Protein AF-A0A9X8SY14-F1 (afdb_monomer)

Mean predicted aligned error: 17.59 Å

Solvent-accessible surface area (backbone atoms only — not comparable to full-atom values): 11386 Å² total; per-residue (Å²): 122,43,84,38,72,63,67,95,51,51,27,28,41,50,54,86,76,43,72,49,91,58,81,31,47,58,89,69,58,55,61,81,39,42,28,32,45,61,87,40,52,67,46,34,76,73,57,34,74,34,64,36,34,38,25,68,48,90,55,34,19,40,39,37,79,34,25,47,89,44,45,68,68,65,54,64,67,58,72,68,71,79,72,76,71,64,87,62,86,71,49,71,58,96,88,39,78,50,65,64,44,71,54,94,91,37,80,77,44,60,55,81,61,74,82,78,71,87,60,81,54,79,41,83,74,48,74,45,61,47,36,81,63,73,46,80,41,72,64,43,52,30,36,39,44,33,24,93,90,41,68,53,76,46,44,42,88,71,21,75,69,36,75,46,79,50,66,85,18,44,39,35,34,27,47,39,75,92,77,56,26,32,38,38,27,23,44,47,83,52,50,37,38,35,27,34,27,106

Organism: Streptococcus dysgalactiae subsp. equisimilis (NCBI:txid119602)

Secondary structure (DSSP, 8-state):
-EEEEPPSSEEEEEETTEEEEEEEEGGG--TT-EEEEGGGHHHHHTT--EEEEEE-SSSEEEEEEE-TTTHHHHTTS---S-----S-S--EETTEEP-EEEETTEEEEE--------S-S-EEEEEE---SSPEEEE--SEEEEEETTEEEEEEGGG-SSEEEEETTEEEEEEEETTTTEEEEEEE-SS-EEEEEE-

Foldseek 3Di:
DDKDWDDQAWKWWDDQLDTDPDIDGLQRDDAQTKIFGPVCRVVQNVFHWGWIFHHHDSTITDTDTGHNVCPVVVPVVPPPPPPCPVPDLWDDDPNHTDQFDADPNHTPDGNPPPDPPPPQDKDWFDKDFFAQDKDKTAAAQKKWKDFPPWIDMDGQVRQCQDWDATPNWTKTWHQDPVVRIIIIHTHDDTMMIMIHGD

Sequence (198 aa):
MAMQEIKDTFFYKIDGQTIGYSLLQKSGLSPGQFYIKISDRYNFNAGRDVDIYKIISSTQADVYKANKYNYQSVATSSPPAPKNDSLYQSITIDGRSIGRVICNNQVVWQNQGRSTSASGGWQQLWQGTLSLDDVRLPAYRLYLFKSDYDSFIRSATDLIGSYESINGNTLIARYDHSNNQLLISGFGQNPVTIYGRN

Structure (mmCIF, N/CA/C/O backbone):
data_AF-A0A9X8SY14-F1
#
_entry.id   AF-A0A9X8SY14-F1
#
loop_
_atom_site.group_PDB
_atom_site.id
_atom_site.type_symbol
_atom_site.label_atom_id
_atom_site.label_alt_id
_atom_site.label_comp_id
_atom_site.label_asym_id
_atom_site.label_entity_id
_atom_site.label_seq_id
_atom_site.pdbx_PDB_ins_code
_atom_site.Cartn_x
_atom_site.Cartn_y
_atom_site.Cartn_z
_atom_site.occupancy
_atom_site.B_iso_or_equiv
_atom_site.auth_seq_id
_atom_site.auth_comp_id
_atom_site.auth_asym_id
_atom_site.auth_atom_id
_atom_site.pdbx_PDB_model_num
ATOM 1 N N . MET A 1 1 ? -1.851 1.928 25.327 1.00 68.31 1 MET A N 1
ATOM 2 C CA . MET A 1 1 ? -2.517 1.234 24.213 1.00 68.31 1 MET A CA 1
ATOM 3 C C . MET A 1 1 ? -1.924 -0.144 24.100 1.00 68.31 1 MET A C 1
ATOM 5 O O . MET A 1 1 ? -0.706 -0.271 24.180 1.00 68.31 1 MET A O 1
ATOM 9 N N . ALA A 1 2 ? -2.775 -1.158 24.049 1.00 74.88 2 ALA A N 1
ATOM 10 C CA . ALA A 1 2 ? -2.363 -2.547 23.961 1.00 74.88 2 ALA A CA 1
ATOM 11 C C . ALA A 1 2 ? -3.199 -3.204 22.869 1.00 74.88 2 ALA A C 1
ATOM 13 O O . ALA A 1 2 ? -4.425 -3.261 22.972 1.00 74.88 2 ALA A O 1
ATOM 14 N N . MET A 1 3 ? -2.524 -3.699 21.835 1.00 81.44 3 MET A N 1
ATOM 15 C CA . MET A 1 3 ? -3.171 -4.479 20.791 1.00 81.44 3 MET A CA 1
ATOM 16 C C . MET A 1 3 ? -3.620 -5.810 21.389 1.00 81.44 3 MET A C 1
ATOM 18 O O . MET A 1 3 ? -2.813 -6.549 21.953 1.00 81.44 3 MET A O 1
ATOM 22 N N . GLN A 1 4 ? -4.915 -6.091 21.299 1.00 85.94 4 GLN A N 1
ATOM 23 C CA . GLN A 1 4 ? -5.516 -7.303 21.842 1.00 85.94 4 GLN A CA 1
ATOM 24 C C . GLN A 1 4 ? -6.454 -7.930 20.818 1.00 85.94 4 GLN A C 1
ATOM 26 O O . GLN A 1 4 ? -7.072 -7.239 20.002 1.00 85.94 4 GLN A O 1
ATOM 31 N N . GLU A 1 5 ? -6.591 -9.253 20.889 1.00 89.38 5 GLU A N 1
ATOM 32 C CA . GLU A 1 5 ? -7.667 -9.935 20.185 1.00 89.38 5 GLU A CA 1
ATOM 33 C C . GLU A 1 5 ? -9.027 -9.471 20.709 1.00 89.38 5 GLU A C 1
ATOM 35 O O . GLU A 1 5 ? -9.251 -9.318 21.917 1.00 89.38 5 GLU A O 1
ATOM 40 N N . ILE A 1 6 ? -9.963 -9.269 19.784 1.00 89.25 6 ILE A N 1
ATOM 41 C CA . ILE A 1 6 ? -11.340 -8.950 20.137 1.00 89.25 6 ILE A CA 1
ATOM 42 C C . ILE A 1 6 ? -11.958 -10.191 20.779 1.00 89.25 6 ILE A C 1
ATOM 44 O O . ILE A 1 6 ? -12.117 -11.232 20.133 1.00 89.25 6 ILE A O 1
ATOM 48 N N . LYS A 1 7 ? -12.326 -10.054 22.053 1.00 87.31 7 LYS A N 1
ATOM 49 C CA . LYS A 1 7 ? -13.003 -11.104 22.818 1.00 87.31 7 LYS A CA 1
ATOM 50 C C . LYS A 1 7 ? -14.375 -11.405 22.215 1.00 87.31 7 LYS A C 1
ATOM 52 O O . LYS A 1 7 ? -15.092 -10.481 21.830 1.00 87.31 7 LYS A O 1
ATOM 57 N N . ASP A 1 8 ? -14.761 -12.677 22.218 1.00 88.00 8 ASP A N 1
ATOM 58 C CA . ASP A 1 8 ? -16.103 -13.105 21.819 1.00 88.00 8 ASP A CA 1
ATOM 59 C C . ASP A 1 8 ? -17.119 -12.707 22.891 1.00 88.00 8 ASP A C 1
ATOM 61 O O . ASP A 1 8 ? -17.357 -13.395 23.882 1.00 88.00 8 ASP A O 1
ATOM 65 N N . THR A 1 9 ? -17.672 -11.511 22.725 1.00 92.38 9 THR A N 1
ATOM 66 C CA . THR A 1 9 ? -18.678 -10.935 23.610 1.00 92.38 9 THR A CA 1
ATOM 67 C C . THR A 1 9 ? -19.521 -9.916 22.845 1.00 92.38 9 THR A C 1
ATOM 69 O O . THR A 1 9 ? -19.423 -9.791 21.621 1.00 92.38 9 THR A O 1
ATOM 72 N N . PHE A 1 10 ? -20.361 -9.195 23.578 1.00 94.62 10 PHE A N 1
ATOM 73 C CA . PHE A 1 10 ? -21.196 -8.141 23.045 1.00 94.62 10 PHE A CA 1
ATOM 74 C C . PHE A 1 10 ? -20.651 -6.758 23.376 1.00 94.62 10 PHE A C 1
ATOM 76 O O . PHE A 1 10 ? -20.163 -6.489 24.480 1.00 94.62 10 PHE A O 1
ATOM 83 N N . PHE A 1 11 ? -20.815 -5.865 22.413 1.00 96.69 11 PHE A N 1
ATOM 84 C CA . PHE A 1 11 ? -20.293 -4.518 22.440 1.00 96.69 11 PHE A CA 1
ATOM 85 C C . PHE A 1 11 ? -21.387 -3.506 22.136 1.00 96.69 11 PHE A C 1
ATOM 87 O O . PHE A 1 11 ? -22.339 -3.788 21.408 1.00 96.69 11 PHE A O 1
ATOM 94 N N . TYR A 1 12 ? -21.202 -2.297 22.649 1.00 96.56 12 TYR A N 1
ATOM 95 C CA . TYR A 1 12 ? -21.913 -1.127 22.165 1.00 96.56 12 TYR A CA 1
ATOM 96 C C . TYR A 1 12 ? -20.966 -0.220 21.405 1.00 96.56 12 TYR A C 1
ATOM 98 O O . TYR A 1 12 ? -19.842 0.019 21.849 1.00 96.56 12 TYR A O 1
ATOM 106 N N . LYS A 1 13 ? -21.448 0.315 20.283 1.00 95.31 13 LYS A N 1
ATOM 107 C CA . LYS A 1 13 ? -20.760 1.383 19.563 1.00 95.31 13 LYS A CA 1
ATOM 108 C C . LYS A 1 13 ? -20.840 2.676 20.369 1.00 95.31 13 LYS A C 1
ATOM 110 O O . LYS A 1 13 ? -21.902 3.009 20.895 1.00 95.31 13 LYS A O 1
ATOM 115 N N . ILE A 1 14 ? -19.737 3.406 20.429 1.00 94.50 14 ILE A N 1
ATOM 116 C CA . ILE A 1 14 ? -19.686 4.764 20.961 1.00 94.50 14 ILE A CA 1
ATOM 117 C C . ILE A 1 14 ? -19.787 5.737 19.785 1.00 94.50 14 ILE A C 1
ATOM 119 O O . ILE A 1 14 ? -19.095 5.561 18.781 1.00 94.50 14 ILE A O 1
ATOM 123 N N . ASP A 1 15 ? -20.632 6.755 19.914 1.00 87.94 15 ASP A N 1
ATOM 124 C CA . ASP A 1 15 ? -20.724 7.856 18.955 1.00 87.94 15 ASP A CA 1
ATOM 125 C C . ASP A 1 15 ? -20.775 9.192 19.705 1.00 87.94 15 ASP A C 1
ATOM 127 O O . ASP A 1 15 ? -21.667 9.443 20.526 1.00 87.94 15 ASP A O 1
ATOM 131 N N . GLY A 1 16 ? -19.746 10.018 19.506 1.00 85.06 16 GLY A N 1
ATOM 132 C CA . GLY A 1 16 ? -19.503 11.190 20.344 1.00 85.06 16 GLY A CA 1
ATOM 133 C C . GLY A 1 16 ? -19.447 10.804 21.826 1.00 85.06 16 GLY A C 1
ATOM 134 O O . GLY A 1 16 ? -18.702 9.907 22.205 1.00 85.06 16 GLY A O 1
ATOM 135 N N . GLN A 1 17 ? -20.252 11.452 22.668 1.00 86.25 17 GLN A N 1
ATOM 136 C CA . GLN A 1 17 ? -20.332 11.161 24.110 1.00 86.25 17 GLN A CA 1
ATOM 137 C C . GLN A 1 17 ? -21.445 10.160 24.472 1.00 86.25 17 GLN A C 1
ATOM 139 O O . GLN A 1 17 ? -21.795 10.020 25.646 1.00 86.25 17 GLN A O 1
ATOM 144 N N . THR A 1 18 ? -22.036 9.491 23.479 1.00 87.88 18 THR A N 1
ATOM 145 C CA . THR A 1 18 ? -23.206 8.622 23.655 1.00 87.88 18 THR A CA 1
ATOM 146 C C . THR A 1 18 ? -22.918 7.177 23.270 1.00 87.88 18 THR A C 1
ATOM 148 O O . THR A 1 18 ? -21.960 6.871 22.560 1.00 87.88 18 THR A O 1
ATOM 151 N N . ILE A 1 19 ? -23.760 6.274 23.771 1.00 90.69 19 ILE A N 1
ATOM 152 C CA . ILE A 1 19 ? -23.720 4.847 23.460 1.00 90.69 19 ILE A CA 1
ATOM 153 C C . ILE A 1 19 ? -24.854 4.554 22.477 1.00 90.69 19 ILE A C 1
ATOM 155 O O . ILE A 1 19 ? -26.009 4.879 22.754 1.00 90.69 19 ILE A O 1
ATOM 159 N N . GLY A 1 20 ? -24.534 3.916 21.353 1.00 86.75 20 GLY A N 1
ATOM 160 C CA . GLY A 1 20 ? -25.522 3.474 20.376 1.00 86.75 20 GLY A CA 1
ATOM 161 C C . GLY A 1 20 ? -26.505 2.453 20.958 1.00 86.75 20 GLY A C 1
ATOM 162 O O . GLY A 1 20 ? -26.192 1.701 21.880 1.00 86.75 20 GLY A O 1
ATOM 163 N N . TYR A 1 21 ? -27.710 2.401 20.395 1.00 82.19 21 TYR A N 1
ATOM 164 C CA . TYR A 1 21 ? -28.791 1.548 20.904 1.00 82.19 21 TYR A CA 1
ATOM 165 C C . TYR A 1 21 ? -28.620 0.059 20.576 1.00 82.19 21 TYR A C 1
ATOM 167 O O . TYR A 1 21 ? -29.204 -0.787 21.250 1.00 82.19 21 TYR A O 1
ATOM 175 N N . SER A 1 22 ? -27.830 -0.265 19.550 1.00 88.56 22 SER A N 1
ATOM 176 C CA . SER A 1 22 ? -27.647 -1.638 19.076 1.00 88.56 22 SER A CA 1
ATOM 177 C C . SER A 1 22 ? -26.525 -2.351 19.821 1.00 88.56 22 SER A C 1
ATOM 179 O O . SER A 1 22 ? -25.409 -1.838 19.926 1.00 88.56 22 SER A O 1
ATOM 181 N N . LEU A 1 23 ? -26.829 -3.558 20.290 1.00 92.69 23 LEU A N 1
ATOM 182 C CA . LEU A 1 23 ? -25.852 -4.487 20.833 1.00 92.69 23 LEU A CA 1
ATOM 183 C C . LEU A 1 23 ? -25.241 -5.300 19.685 1.00 92.69 23 LEU A C 1
ATOM 185 O O . LEU A 1 23 ? -25.967 -5.921 18.912 1.00 92.69 23 LEU A O 1
ATOM 189 N N . LEU A 1 24 ? -23.916 -5.294 19.573 1.00 94.31 24 LEU A N 1
ATOM 190 C CA . LEU A 1 24 ? -23.189 -5.887 18.453 1.00 94.31 24 LEU A CA 1
ATOM 191 C C . LEU A 1 24 ? -22.304 -7.035 18.928 1.00 94.31 24 LEU A C 1
ATOM 193 O O . LEU A 1 24 ? -21.636 -6.935 19.955 1.00 94.31 24 LEU A O 1
ATOM 197 N N . GLN A 1 25 ? -22.281 -8.121 18.162 1.00 92.75 25 GLN A N 1
ATOM 198 C CA . GLN A 1 25 ? -21.278 -9.175 18.304 1.00 92.75 25 GLN A CA 1
ATOM 199 C C . GLN A 1 25 ? -19.999 -8.796 17.550 1.00 92.75 25 GLN A C 1
ATOM 201 O O . GLN A 1 25 ? -20.008 -7.886 16.721 1.00 92.75 25 GLN A O 1
ATOM 206 N N . LYS A 1 26 ? -18.911 -9.532 17.800 1.00 89.25 26 LYS A N 1
ATOM 207 C CA . LYS A 1 26 ? -17.594 -9.338 17.168 1.00 89.25 26 LYS A CA 1
ATOM 208 C C . LYS A 1 26 ? -17.640 -9.172 15.642 1.00 89.25 26 LYS A C 1
ATOM 210 O O . LYS A 1 26 ? -16.952 -8.311 15.109 1.00 89.25 26 LYS A O 1
ATOM 215 N N . SER A 1 27 ? -18.468 -9.948 14.941 1.00 88.12 27 SER A N 1
ATOM 216 C CA . SER A 1 27 ? -18.616 -9.875 13.478 1.00 88.12 27 SER A CA 1
ATOM 217 C C . SER A 1 27 ? -19.273 -8.583 12.978 1.00 88.12 27 SER A C 1
ATOM 219 O O . SER A 1 27 ? -19.101 -8.222 11.819 1.00 88.12 27 SER A O 1
ATOM 221 N N . GLY A 1 28 ? -20.012 -7.880 13.840 1.00 88.62 28 GLY A N 1
ATOM 222 C CA . GLY A 1 28 ? -20.676 -6.612 13.531 1.00 88.62 28 GLY A CA 1
ATOM 223 C C . GLY A 1 28 ? -19.837 -5.375 13.856 1.00 88.62 28 GLY A C 1
ATOM 224 O O . GLY A 1 28 ? -20.351 -4.258 13.794 1.00 88.62 28 GLY A O 1
ATOM 225 N N . LEU A 1 29 ? -18.574 -5.549 14.252 1.00 92.81 29 LEU A N 1
ATOM 226 C CA . LEU A 1 29 ? -17.679 -4.445 14.583 1.00 92.81 29 LEU A CA 1
ATOM 227 C C . LEU A 1 29 ? -16.983 -3.927 13.324 1.00 92.81 29 LEU A C 1
ATOM 229 O O . LEU A 1 29 ? -16.517 -4.699 12.490 1.00 92.81 29 LEU A O 1
ATOM 233 N N . SER A 1 30 ? -16.887 -2.607 13.193 1.00 91.12 30 SER A N 1
ATOM 234 C CA . SER A 1 30 ? -16.294 -1.965 12.021 1.00 91.12 30 SER A CA 1
ATOM 235 C C . SER A 1 30 ? -14.920 -1.377 12.353 1.00 91.12 30 SER A C 1
ATOM 237 O O . SER A 1 30 ? -14.800 -0.673 13.361 1.00 91.12 30 SER A O 1
ATOM 239 N N . PRO A 1 31 ? -13.893 -1.600 11.508 1.00 89.50 31 PRO A N 1
ATOM 240 C CA . PRO A 1 31 ? -12.590 -0.957 11.653 1.00 89.50 31 PRO A CA 1
ATOM 241 C C . PRO A 1 31 ? -12.687 0.570 11.761 1.00 89.50 31 PRO A C 1
ATOM 243 O O . PRO A 1 31 ? -13.534 1.209 11.138 1.00 89.50 31 PRO A O 1
ATOM 246 N N . GLY A 1 32 ? -11.822 1.159 12.584 1.00 86.31 32 GLY A N 1
ATOM 247 C CA . GLY A 1 32 ? -11.766 2.596 12.855 1.00 86.31 32 GLY A CA 1
ATOM 248 C C . GLY A 1 32 ? -12.841 3.122 13.811 1.00 86.31 32 GLY A C 1
ATOM 249 O O . GLY A 1 32 ? -12.791 4.294 14.174 1.00 86.31 32 GLY A O 1
ATOM 250 N N . GLN A 1 33 ? -13.796 2.291 14.237 1.00 92.25 33 GLN A N 1
ATOM 251 C CA . GLN A 1 33 ? -14.851 2.679 15.177 1.00 92.25 33 GLN A CA 1
ATOM 252 C C . GLN A 1 33 ? -14.495 2.295 16.624 1.00 92.25 33 GLN A C 1
ATOM 254 O O . GLN A 1 33 ? -13.622 1.457 16.871 1.00 92.25 33 GLN A O 1
ATOM 259 N N . PHE A 1 34 ? -15.186 2.919 17.581 1.00 94.62 34 PHE A N 1
ATOM 260 C CA . PHE A 1 34 ? -14.950 2.757 19.016 1.00 94.62 34 PHE A CA 1
ATOM 261 C C . PHE A 1 34 ? -16.100 2.022 19.686 1.00 94.62 34 PHE A C 1
ATOM 263 O O . PHE A 1 34 ? -17.273 2.309 19.431 1.00 94.62 34 PHE A O 1
ATOM 270 N N . TYR A 1 35 ? -15.754 1.102 20.577 1.00 96.00 35 TYR A N 1
ATOM 271 C CA . TYR A 1 35 ? -16.717 0.268 21.274 1.00 96.00 35 TYR A CA 1
ATOM 272 C C . TYR A 1 35 ? -16.353 0.095 22.744 1.00 96.00 35 TYR A C 1
ATOM 274 O O . TYR A 1 35 ? -15.196 0.217 23.139 1.00 96.00 35 TYR A O 1
ATOM 282 N N . ILE A 1 36 ? -17.353 -0.252 23.543 1.00 96.50 36 ILE A N 1
ATOM 283 C CA . ILE A 1 36 ? -17.199 -0.748 24.914 1.00 96.50 36 ILE A CA 1
ATOM 284 C C . ILE A 1 36 ? -17.903 -2.088 25.038 1.00 96.50 36 ILE A C 1
ATOM 286 O O . ILE A 1 36 ? -18.827 -2.381 24.276 1.00 96.50 36 ILE A O 1
ATOM 290 N N . LYS A 1 37 ? -17.521 -2.892 26.027 1.00 95.56 37 LYS A N 1
ATOM 291 C CA . LYS A 1 37 ? -18.284 -4.098 26.353 1.00 95.56 37 LYS A CA 1
ATOM 292 C C . LYS A 1 37 ? -19.638 -3.747 26.949 1.00 95.56 37 LYS A C 1
ATOM 294 O O . LYS A 1 37 ? -19.809 -2.713 27.593 1.00 95.56 37 LYS A O 1
ATOM 299 N N . ILE A 1 38 ? -20.580 -4.678 26.820 1.00 94.50 38 ILE A N 1
ATOM 300 C CA . ILE A 1 38 ? -21.900 -4.586 27.453 1.00 94.50 38 ILE A CA 1
ATOM 301 C C . ILE A 1 38 ? -21.827 -4.266 28.958 1.00 94.50 38 ILE A C 1
ATOM 303 O O . ILE A 1 38 ? -22.605 -3.444 29.441 1.00 94.50 38 ILE A O 1
ATOM 307 N N . SER A 1 39 ? -20.864 -4.851 29.682 1.00 93.88 39 SER A N 1
ATOM 308 C CA . SER A 1 39 ? -20.668 -4.657 31.127 1.00 93.88 39 SER A CA 1
ATOM 309 C C . SER A 1 39 ? -20.272 -3.230 31.509 1.00 93.88 39 SER A C 1
ATOM 311 O O . SER A 1 39 ? -20.532 -2.795 32.626 1.00 93.88 39 SER A O 1
ATOM 313 N N . ASP A 1 40 ? -19.672 -2.487 30.581 1.00 95.06 40 ASP A N 1
ATOM 314 C CA . ASP A 1 40 ? -19.122 -1.157 30.831 1.00 95.06 40 ASP A CA 1
ATOM 315 C C . ASP A 1 40 ? -20.116 -0.029 30.526 1.00 95.06 40 ASP A C 1
ATOM 317 O O . ASP A 1 40 ? -19.836 1.134 30.818 1.00 95.06 40 ASP A O 1
ATOM 321 N N . ARG A 1 41 ? -21.310 -0.353 30.004 1.00 93.50 41 ARG A N 1
ATOM 322 C CA . ARG A 1 41 ? -22.342 0.623 29.605 1.00 93.50 41 ARG A CA 1
ATOM 323 C C . ARG A 1 41 ? -22.667 1.627 30.713 1.00 93.50 41 ARG A C 1
ATOM 325 O O . ARG A 1 41 ? -22.679 2.834 30.476 1.00 93.50 41 ARG A O 1
ATOM 332 N N . TYR A 1 42 ? -22.943 1.135 31.921 1.00 93.50 42 TYR A N 1
ATOM 333 C CA . TYR A 1 42 ? -23.309 1.991 33.053 1.00 93.50 42 TYR A CA 1
ATOM 334 C C . TYR A 1 42 ? -22.144 2.881 33.496 1.00 93.50 42 TYR A C 1
ATOM 336 O O . TYR A 1 42 ? -22.335 4.075 33.721 1.00 93.50 42 TYR A O 1
ATOM 344 N N . ASN A 1 43 ? -20.933 2.321 33.561 1.00 95.38 43 ASN A N 1
ATOM 345 C CA . ASN A 1 43 ? -19.733 3.054 33.958 1.00 95.38 43 ASN A CA 1
ATOM 346 C C . ASN A 1 43 ? -19.379 4.154 32.948 1.00 95.38 43 ASN A C 1
ATOM 348 O O . ASN A 1 43 ? -19.106 5.284 33.352 1.00 95.38 43 ASN A O 1
ATOM 352 N N . PHE A 1 44 ? -19.470 3.862 31.648 1.00 94.69 44 PHE A N 1
ATOM 353 C CA . PHE A 1 44 ? -19.224 4.844 30.594 1.00 94.69 44 PHE A CA 1
ATOM 354 C C . PHE A 1 44 ? -20.235 5.997 30.641 1.00 94.69 44 PHE A C 1
ATOM 356 O O . PHE A 1 44 ? -19.843 7.163 30.604 1.00 94.69 44 PHE A O 1
ATOM 363 N N . ASN A 1 45 ? -21.529 5.696 30.819 1.00 92.81 45 ASN A N 1
ATOM 364 C CA . ASN A 1 45 ? -22.568 6.721 30.978 1.00 92.81 45 ASN A CA 1
ATOM 365 C C . ASN A 1 45 ? -22.320 7.623 32.197 1.00 92.81 45 ASN A C 1
ATOM 367 O O . ASN A 1 45 ? -22.489 8.844 32.104 1.00 92.81 45 ASN A O 1
ATOM 371 N N . ALA A 1 46 ? -21.852 7.036 33.302 1.00 93.38 46 ALA A N 1
ATOM 372 C CA . ALA A 1 46 ? -21.450 7.748 34.513 1.00 93.38 46 ALA A CA 1
ATOM 373 C C . ALA A 1 46 ? -20.134 8.543 34.364 1.00 93.38 46 ALA A C 1
ATOM 375 O O . ALA A 1 46 ? -19.711 9.190 35.318 1.00 93.38 46 ALA A O 1
ATOM 376 N N . GLY A 1 47 ? -19.483 8.515 33.194 1.00 90.75 47 GLY A N 1
ATOM 377 C CA . GLY A 1 47 ? -18.233 9.234 32.936 1.00 90.75 47 GLY A CA 1
ATOM 378 C C . GLY A 1 47 ? -17.004 8.612 33.599 1.00 90.75 47 GLY A C 1
ATOM 379 O O . GLY A 1 47 ? -15.996 9.293 33.751 1.00 90.75 47 GLY A O 1
ATOM 380 N N . ARG A 1 48 ? -17.082 7.341 34.007 1.00 93.38 48 ARG A N 1
ATOM 381 C CA . ARG A 1 48 ? -15.956 6.600 34.588 1.00 93.38 48 ARG A CA 1
ATOM 382 C C . ARG A 1 48 ? -15.087 5.996 33.492 1.00 93.38 48 ARG A C 1
ATOM 384 O O . ARG A 1 48 ? -15.568 5.732 32.389 1.00 93.38 48 ARG A O 1
ATOM 391 N N . ASP A 1 49 ? -13.828 5.738 33.826 1.00 94.62 49 ASP A N 1
ATOM 392 C CA . ASP A 1 49 ? -12.907 5.072 32.914 1.00 94.62 49 ASP A CA 1
ATOM 393 C C . ASP A 1 49 ? -13.285 3.599 32.726 1.00 94.62 49 ASP A C 1
ATOM 395 O O . ASP A 1 49 ? -13.486 2.846 33.683 1.00 94.62 49 ASP A O 1
ATOM 399 N N . VAL A 1 50 ? -13.359 3.186 31.467 1.00 95.62 50 VAL A N 1
ATOM 400 C CA . VAL A 1 50 ? -13.677 1.827 31.023 1.00 95.62 50 VAL A CA 1
ATOM 401 C C . VAL A 1 50 ? -12.698 1.401 29.936 1.00 95.62 50 VAL A C 1
ATOM 403 O O . VAL A 1 50 ? -11.912 2.214 29.449 1.00 95.62 50 VAL A O 1
ATOM 406 N N . ASP A 1 51 ? -12.722 0.124 29.557 1.00 95.06 51 ASP A N 1
ATOM 407 C CA . ASP A 1 51 ? -11.946 -0.331 28.403 1.00 95.06 51 ASP A CA 1
ATOM 408 C C . ASP A 1 51 ? -12.621 0.131 27.108 1.00 95.06 51 ASP A C 1
ATOM 410 O O . ASP A 1 51 ? -13.740 -0.280 26.792 1.00 95.06 51 ASP A O 1
ATOM 414 N N . ILE A 1 52 ? -11.918 0.957 26.342 1.00 95.00 52 ILE A N 1
ATOM 415 C CA . ILE A 1 52 ? -12.312 1.384 25.004 1.00 95.00 52 ILE A CA 1
ATOM 416 C C . ILE A 1 52 ? -11.631 0.476 23.989 1.00 95.00 52 ILE A C 1
ATOM 418 O O . ILE A 1 52 ? -10.416 0.312 24.024 1.00 95.00 52 ILE A O 1
ATOM 422 N N . TYR A 1 53 ? -12.417 -0.083 23.075 1.00 94.62 53 TYR A N 1
ATOM 423 C CA . TYR A 1 53 ? -11.975 -0.935 21.977 1.00 94.62 53 TYR A CA 1
ATOM 424 C C . TYR A 1 53 ? -12.030 -0.127 20.680 1.00 94.62 53 TYR A C 1
ATOM 426 O O . TYR A 1 53 ? -13.108 0.072 20.118 1.00 94.62 53 TYR A O 1
ATOM 434 N N . LYS A 1 54 ? -10.877 0.341 20.196 1.00 93.62 54 LYS A N 1
ATOM 435 C CA .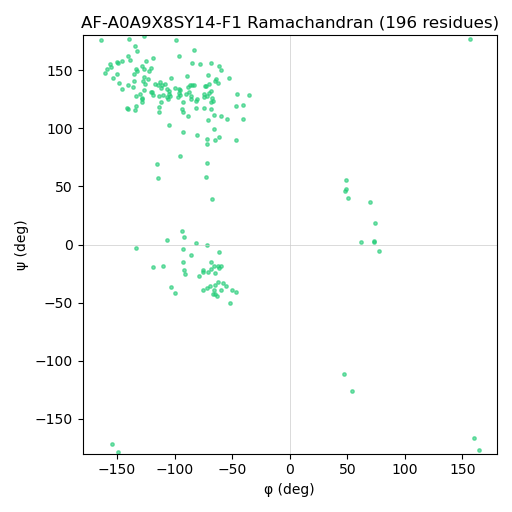 LYS A 1 54 ? -10.742 0.927 18.855 1.00 93.62 54 LYS A CA 1
ATOM 436 C C . LYS A 1 54 ? -10.428 -0.195 17.875 1.00 93.62 54 LYS A C 1
ATOM 438 O O . LYS A 1 54 ? -9.348 -0.777 17.926 1.00 93.62 54 LYS A O 1
ATOM 443 N N . ILE A 1 55 ? -11.367 -0.524 16.997 1.00 92.69 55 ILE A N 1
ATOM 444 C CA . ILE A 1 55 ? -11.217 -1.676 16.101 1.00 92.69 55 ILE A CA 1
ATOM 445 C C . ILE A 1 55 ? -10.177 -1.365 15.032 1.00 92.69 55 ILE A C 1
ATOM 447 O O . ILE A 1 55 ? -10.274 -0.351 14.343 1.00 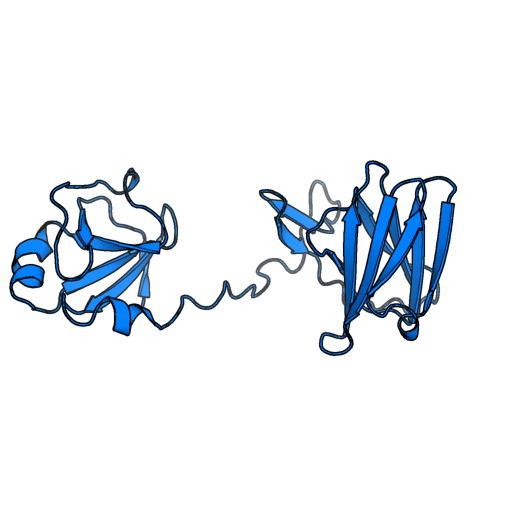92.69 55 ILE A O 1
ATOM 451 N N . ILE A 1 56 ? -9.191 -2.247 14.887 1.00 89.06 56 ILE A N 1
ATOM 452 C CA . ILE A 1 56 ? -8.145 -2.136 13.864 1.00 89.06 56 ILE A CA 1
ATOM 453 C C . ILE A 1 56 ? -8.479 -3.061 12.691 1.00 89.06 56 ILE A C 1
ATOM 455 O O . ILE A 1 56 ? -8.345 -2.670 11.535 1.00 89.06 56 ILE A O 1
ATOM 459 N N . SER A 1 57 ? -8.950 -4.273 12.984 1.00 86.31 57 SER A N 1
ATOM 460 C CA . SER A 1 57 ? -9.297 -5.299 11.997 1.00 86.31 57 SER A CA 1
ATOM 461 C C . SER A 1 57 ? -10.438 -6.185 12.511 1.00 86.31 57 SER A C 1
ATOM 463 O O . SER A 1 57 ? -10.943 -5.984 13.614 1.00 86.31 57 SER A O 1
ATOM 465 N N . SER A 1 58 ? -10.841 -7.193 11.735 1.00 84.06 58 SER A N 1
ATOM 466 C CA . SER A 1 58 ? -11.873 -8.163 12.137 1.00 84.06 58 SER A CA 1
ATOM 467 C C . SER A 1 58 ? -11.500 -8.999 13.371 1.00 84.06 58 SER A C 1
ATOM 469 O O . SER A 1 58 ? -12.379 -9.586 14.004 1.00 84.06 58 SER A O 1
ATOM 471 N N . THR A 1 59 ? -10.216 -9.062 13.733 1.00 86.44 59 THR A N 1
ATOM 472 C CA . THR A 1 59 ? -9.719 -9.861 14.863 1.00 86.44 59 THR A CA 1
ATOM 473 C C . THR A 1 59 ? -9.043 -9.034 15.951 1.00 86.44 59 THR A C 1
ATOM 475 O O . THR A 1 59 ? -8.958 -9.509 17.082 1.00 86.44 59 THR A O 1
ATOM 478 N N . GLN A 1 60 ? -8.605 -7.807 15.656 1.00 90.81 60 GLN A N 1
ATOM 479 C CA . GLN A 1 60 ? -7.784 -7.002 16.562 1.00 90.81 60 GLN A CA 1
ATOM 480 C C . GLN A 1 60 ? -8.406 -5.645 16.889 1.00 90.81 60 GLN A C 1
ATOM 482 O O . GLN A 1 60 ? -8.959 -4.952 16.029 1.00 90.81 60 GLN A O 1
ATOM 487 N N . ALA A 1 61 ? -8.227 -5.232 18.141 1.00 90.81 61 ALA A N 1
ATOM 488 C CA . ALA A 1 61 ? -8.550 -3.899 18.621 1.00 90.81 61 ALA A CA 1
ATOM 489 C C . ALA A 1 61 ? -7.390 -3.325 19.436 1.00 90.81 61 ALA A C 1
ATOM 491 O O . ALA A 1 61 ? -6.667 -4.053 20.120 1.00 90.81 61 ALA A O 1
ATOM 492 N N . ASP A 1 62 ? -7.246 -2.006 19.391 1.00 91.25 62 ASP A N 1
ATOM 493 C CA . ASP A 1 62 ? -6.481 -1.291 20.401 1.00 91.25 62 ASP A CA 1
ATOM 494 C C . ASP A 1 62 ? -7.357 -1.086 21.631 1.00 91.25 62 ASP A C 1
ATOM 496 O O . ASP A 1 62 ? -8.454 -0.525 21.524 1.00 91.25 62 ASP A O 1
ATOM 500 N N . VAL A 1 63 ? -6.883 -1.555 22.782 1.00 92.50 63 VAL A N 1
ATOM 501 C CA . VAL A 1 63 ? -7.612 -1.460 24.042 1.00 92.50 63 VAL A CA 1
ATOM 502 C C . VAL A 1 63 ? -6.877 -0.543 25.006 1.00 92.50 63 VAL A C 1
ATOM 504 O O . VAL A 1 63 ? -5.685 -0.709 25.289 1.00 92.50 63 VAL A O 1
ATOM 507 N N . TYR A 1 64 ? -7.601 0.438 25.534 1.00 91.94 64 TYR A N 1
ATOM 508 C CA . TYR A 1 64 ? -7.080 1.387 26.513 1.00 91.94 64 TYR A CA 1
ATOM 509 C C . TYR A 1 64 ? -8.175 1.881 27.458 1.00 91.94 64 TYR A C 1
ATOM 511 O O . TYR A 1 64 ? -9.359 1.852 27.132 1.00 91.94 64 TYR A O 1
ATOM 519 N N . LYS A 1 65 ? -7.765 2.344 28.643 1.00 93.56 65 LYS A N 1
ATOM 520 C CA . LYS A 1 65 ? -8.665 2.953 29.624 1.00 93.56 65 LYS A CA 1
ATOM 521 C C . LYS A 1 65 ? -8.942 4.407 29.260 1.00 93.56 65 LYS A C 1
ATOM 523 O O . LYS A 1 65 ? -8.001 5.177 29.086 1.00 93.56 65 LYS A O 1
ATOM 528 N N . ALA A 1 66 ? -10.215 4.762 29.147 1.00 93.94 66 ALA A N 1
ATOM 529 C CA . ALA A 1 66 ? -10.681 6.133 28.959 1.00 93.94 66 ALA A CA 1
ATOM 530 C C . ALA A 1 66 ? -12.187 6.233 29.261 1.00 93.94 66 ALA A C 1
ATOM 532 O O . ALA A 1 66 ? -12.848 5.225 29.515 1.00 93.94 66 ALA A O 1
ATOM 533 N N . ASN A 1 67 ? -12.742 7.441 29.212 1.00 93.25 67 ASN A N 1
ATOM 534 C CA . ASN A 1 67 ? -14.156 7.715 29.461 1.00 93.25 67 ASN A CA 1
ATOM 535 C C . ASN A 1 67 ? -14.790 8.511 28.309 1.00 93.25 67 ASN A C 1
ATOM 537 O O . ASN A 1 67 ? -14.134 8.869 27.325 1.00 93.25 67 ASN A O 1
ATOM 541 N N . LYS A 1 68 ? -16.089 8.808 28.431 1.00 93.62 68 LYS A N 1
ATOM 542 C CA . LYS A 1 68 ? -16.873 9.467 27.374 1.00 93.62 68 LYS A CA 1
ATOM 543 C C . LYS A 1 68 ? -16.369 10.850 26.958 1.00 93.62 68 LYS A C 1
ATOM 545 O O . LYS A 1 68 ? -16.720 11.302 25.875 1.00 93.62 68 LYS A O 1
ATOM 550 N N . TYR A 1 69 ? -15.550 11.507 27.779 1.00 91.75 69 TYR A N 1
ATOM 551 C CA . TYR A 1 69 ? -15.037 12.848 27.500 1.00 91.75 69 TYR A CA 1
ATOM 552 C C . TYR A 1 69 ? -13.690 12.849 26.772 1.00 91.75 69 TYR A C 1
ATOM 554 O O . TYR A 1 69 ? -13.350 13.850 26.149 1.00 91.75 69 TYR A O 1
ATOM 562 N N . ASN A 1 70 ? -12.909 11.765 26.846 1.00 89.62 70 ASN A N 1
ATOM 563 C CA . ASN A 1 70 ? -11.519 11.767 26.372 1.00 89.62 70 ASN A CA 1
ATOM 564 C C . ASN A 1 70 ? -11.124 10.567 25.499 1.00 89.62 70 ASN A C 1
ATOM 566 O O . ASN A 1 70 ? -10.004 10.549 24.992 1.00 89.62 70 ASN A O 1
ATOM 570 N N . TYR A 1 71 ? -12.006 9.587 25.274 1.00 90.19 71 TYR A N 1
ATOM 571 C CA . TYR A 1 71 ? -11.629 8.361 24.563 1.00 90.19 71 TYR A CA 1
ATOM 572 C C . TYR A 1 71 ? -11.070 8.589 23.151 1.00 90.19 71 TYR A C 1
ATOM 574 O O . TYR A 1 71 ? -10.178 7.849 22.745 1.00 90.19 71 TYR A O 1
ATOM 582 N N . GLN A 1 72 ? -11.531 9.608 22.417 1.00 86.75 72 GLN A N 1
ATOM 583 C CA . GLN A 1 72 ? -10.998 9.950 21.089 1.00 86.75 72 GLN A CA 1
ATOM 584 C C . GLN A 1 72 ? -9.644 10.657 21.172 1.00 86.75 72 GLN A C 1
ATOM 586 O O . GLN A 1 72 ? -8.750 10.371 20.382 1.00 86.75 72 GLN A O 1
ATOM 591 N N . SER A 1 73 ? -9.466 11.545 22.151 1.00 77.38 73 SER A N 1
ATOM 592 C CA . SER A 1 73 ? -8.201 12.251 22.374 1.00 77.38 73 SER A CA 1
ATOM 593 C C . SER A 1 73 ? -7.106 11.284 22.798 1.00 77.38 73 SER A C 1
ATOM 595 O O . SER A 1 73 ? -5.986 11.374 22.314 1.00 77.38 73 SER A O 1
ATOM 597 N N . VAL A 1 74 ? -7.435 10.300 23.640 1.00 67.69 74 VAL A N 1
ATOM 598 C CA . VAL A 1 74 ? -6.502 9.226 23.994 1.00 67.69 74 VAL A CA 1
ATOM 599 C C . VAL A 1 74 ? -6.188 8.375 22.764 1.00 67.69 74 VAL A C 1
ATOM 601 O O . VAL A 1 74 ? -5.034 8.012 22.594 1.00 67.69 74 VAL A O 1
ATOM 604 N N . ALA A 1 75 ? -7.148 8.162 21.849 1.00 61.34 75 ALA A N 1
ATOM 605 C CA . ALA A 1 75 ? -6.964 7.428 20.588 1.00 61.34 75 ALA A CA 1
ATOM 606 C C . ALA A 1 75 ? -5.930 8.028 19.611 1.00 61.34 75 ALA A C 1
ATOM 608 O O . ALA A 1 75 ? -5.692 7.420 18.559 1.00 61.34 75 ALA A O 1
ATOM 609 N N . THR A 1 76 ? -5.381 9.214 19.912 1.00 53.66 76 THR A N 1
ATOM 610 C CA . THR A 1 76 ? -4.443 9.956 19.051 1.00 53.66 76 THR A CA 1
ATOM 611 C C . THR A 1 76 ? -2.995 9.490 19.119 1.00 53.66 76 THR A C 1
ATOM 613 O O . THR A 1 76 ? -2.190 9.979 18.326 1.00 53.66 76 THR A O 1
ATOM 616 N N . SER A 1 77 ? -2.647 8.457 19.899 1.00 46.94 77 SER A N 1
ATOM 617 C CA . SER A 1 77 ? -1.600 7.575 19.380 1.00 46.94 77 SER A CA 1
ATOM 618 C C . SER A 1 77 ? -2.235 6.798 18.241 1.00 46.94 77 SER A C 1
ATOM 620 O O . SER A 1 77 ? -2.819 5.730 18.429 1.00 46.94 77 SER A O 1
ATOM 622 N N . SER A 1 78 ? -2.195 7.416 17.056 1.00 40.16 78 SER A N 1
ATOM 623 C CA . SER A 1 78 ? -2.378 6.732 15.790 1.00 40.16 78 SER A CA 1
ATOM 624 C C . SER A 1 78 ? -1.741 5.357 15.943 1.00 40.16 78 SER A C 1
ATOM 626 O O . SER A 1 78 ? -0.590 5.305 16.400 1.00 40.16 78 SER A O 1
ATOM 628 N N . PRO A 1 79 ? -2.451 4.254 15.624 1.00 41.91 79 PRO A N 1
ATOM 629 C CA . PRO A 1 79 ? -1.755 2.988 15.470 1.00 41.91 79 PRO A CA 1
ATOM 630 C C . PRO A 1 79 ? -0.535 3.310 14.609 1.00 41.91 79 PRO A C 1
ATOM 632 O O . PRO A 1 79 ? -0.711 4.062 13.638 1.00 41.91 79 PRO A O 1
ATOM 635 N N . PRO A 1 80 ? 0.685 2.901 15.013 1.00 38.03 80 PRO A N 1
ATOM 636 C CA . PRO A 1 80 ? 1.864 3.192 14.217 1.00 38.03 80 PRO A CA 1
ATOM 637 C C . PRO A 1 80 ? 1.476 2.835 12.792 1.00 38.03 80 PRO A C 1
ATOM 639 O O . PRO A 1 80 ? 1.019 1.709 12.571 1.00 38.03 80 PRO A O 1
ATOM 642 N N . ALA A 1 81 ? 1.510 3.830 11.888 1.00 38.28 81 ALA A N 1
ATOM 643 C CA . ALA A 1 81 ? 1.269 3.608 10.466 1.00 38.28 81 ALA A CA 1
ATOM 644 C C . ALA A 1 81 ? 1.985 2.306 10.154 1.00 38.28 81 ALA A C 1
ATOM 646 O O . ALA A 1 81 ? 3.158 2.257 10.547 1.00 38.28 81 ALA A O 1
ATOM 647 N N . PRO A 1 82 ? 1.265 1.263 9.676 1.00 40.22 82 PRO A N 1
ATOM 648 C CA . PRO A 1 82 ? 1.658 -0.129 9.833 1.00 40.22 82 PRO A CA 1
ATOM 649 C C . PRO A 1 82 ? 3.140 -0.170 9.613 1.00 40.22 82 PRO A C 1
ATOM 651 O O . PRO A 1 82 ? 3.611 0.176 8.525 1.00 40.22 82 PRO A O 1
ATOM 654 N N . LYS A 1 83 ? 3.862 -0.378 10.718 1.00 36.78 83 LYS A N 1
ATOM 655 C CA . LYS A 1 83 ? 5.304 -0.369 10.676 1.00 36.78 83 LYS A CA 1
ATOM 656 C C . LYS A 1 83 ? 5.568 -1.579 9.815 1.00 36.78 83 LYS A C 1
ATOM 658 O O . LYS A 1 83 ? 5.415 -2.710 10.266 1.00 36.78 83 LYS A O 1
ATOM 663 N N . ASN A 1 84 ? 5.823 -1.327 8.539 1.00 39.50 84 ASN A N 1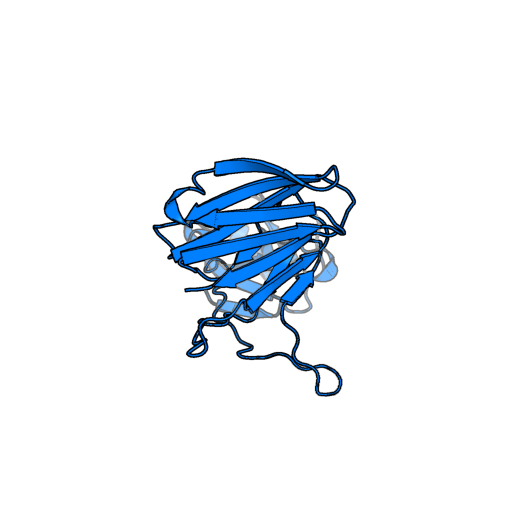
ATOM 664 C CA . ASN A 1 84 ? 6.270 -2.317 7.590 1.00 39.50 84 ASN A CA 1
ATOM 665 C C . ASN A 1 84 ? 7.728 -2.595 7.983 1.00 39.50 84 ASN A C 1
ATOM 667 O O . ASN A 1 84 ? 8.660 -2.370 7.219 1.00 39.50 84 ASN A O 1
ATOM 671 N N . ASP A 1 85 ? 7.926 -3.017 9.236 1.00 41.12 85 ASP A N 1
ATOM 672 C CA . ASP A 1 85 ? 9.070 -3.789 9.655 1.00 41.12 85 ASP A CA 1
ATOM 673 C C . ASP A 1 85 ? 8.860 -5.085 8.879 1.00 41.12 85 ASP A C 1
ATOM 675 O O . ASP A 1 85 ? 8.071 -5.946 9.261 1.00 41.12 85 ASP A O 1
ATOM 679 N N . SER A 1 86 ? 9.425 -5.094 7.672 1.00 48.50 86 SER A N 1
ATOM 680 C CA . SER A 1 86 ? 9.328 -6.125 6.651 1.00 48.50 86 SER A CA 1
ATOM 681 C C . SER A 1 86 ? 9.564 -7.500 7.278 1.00 48.50 86 SER A C 1
ATOM 683 O O . SER A 1 86 ? 10.699 -7.960 7.360 1.00 48.50 86 SER A O 1
ATOM 685 N N . LEU A 1 87 ? 8.493 -8.155 7.741 1.00 50.03 87 LEU A N 1
ATOM 686 C CA . LEU A 1 87 ? 8.543 -9.458 8.422 1.00 50.03 87 LEU A CA 1
ATOM 687 C C . LEU A 1 87 ? 9.123 -10.554 7.519 1.00 50.03 87 LEU A C 1
ATOM 689 O O . LEU A 1 87 ? 9.627 -11.562 8.004 1.00 50.03 87 LEU A O 1
ATOM 693 N N . TYR A 1 88 ? 9.105 -10.330 6.207 1.00 53.16 88 TYR A N 1
ATOM 694 C CA . TYR A 1 88 ? 9.682 -11.221 5.217 1.00 53.16 88 TYR A CA 1
ATOM 695 C C . TYR A 1 88 ? 10.865 -10.523 4.545 1.00 53.16 88 TYR A C 1
ATOM 697 O O . TYR A 1 88 ? 10.700 -9.519 3.856 1.00 53.16 88 TYR A O 1
ATOM 705 N N . GLN A 1 89 ? 12.077 -11.038 4.754 1.00 56.19 89 GLN A N 1
ATOM 706 C CA . GLN A 1 89 ? 13.252 -10.633 3.968 1.00 56.19 89 GLN A CA 1
ATOM 707 C C . GLN A 1 89 ? 13.217 -11.251 2.561 1.00 56.19 89 GLN A C 1
ATOM 709 O O . GLN A 1 89 ? 13.807 -10.715 1.630 1.00 56.19 89 GLN A O 1
ATOM 714 N N . SER A 1 90 ? 12.508 -12.372 2.392 1.00 66.94 90 SER A N 1
ATOM 715 C CA . SER A 1 90 ? 12.284 -13.032 1.106 1.00 66.94 90 SER A CA 1
ATOM 716 C C . SER A 1 90 ? 11.007 -13.874 1.147 1.00 66.94 90 SER A C 1
ATOM 718 O O . SER A 1 90 ? 10.593 -14.333 2.212 1.00 66.94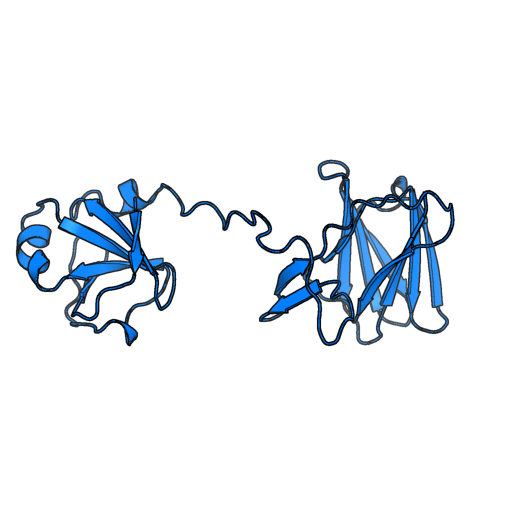 90 SER A O 1
ATOM 720 N N . ILE A 1 91 ? 10.381 -14.069 -0.013 1.00 72.38 91 ILE A N 1
ATOM 721 C CA . ILE A 1 91 ? 9.222 -14.947 -0.205 1.00 72.38 91 ILE A CA 1
ATOM 722 C C . ILE A 1 91 ? 9.577 -15.907 -1.340 1.00 72.38 91 ILE A C 1
ATOM 724 O O . ILE A 1 91 ? 10.078 -15.469 -2.377 1.00 72.38 91 ILE A O 1
ATOM 728 N N . THR A 1 92 ? 9.332 -17.205 -1.156 1.00 76.06 92 THR A N 1
ATOM 729 C CA . THR A 1 92 ? 9.536 -18.225 -2.195 1.00 76.06 92 THR A CA 1
ATOM 730 C C . THR A 1 92 ? 8.279 -19.072 -2.379 1.00 76.06 92 THR A C 1
ATOM 732 O O . THR A 1 92 ? 7.605 -19.398 -1.407 1.00 76.06 92 THR A O 1
ATOM 735 N N . ILE A 1 93 ? 7.956 -19.410 -3.630 1.00 74.31 93 ILE A N 1
ATOM 736 C CA . ILE A 1 93 ? 6.889 -20.352 -4.006 1.00 74.31 93 ILE A CA 1
ATOM 737 C C . ILE A 1 93 ? 7.520 -21.365 -4.957 1.00 74.31 93 ILE A C 1
ATOM 739 O O . ILE A 1 93 ? 8.123 -20.967 -5.953 1.00 74.31 93 ILE A O 1
ATOM 743 N N . ASP A 1 94 ? 7.451 -22.655 -4.628 1.00 76.7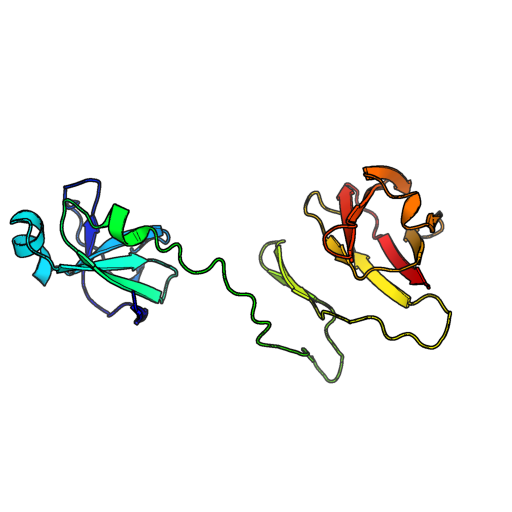5 94 ASP A N 1
ATOM 744 C CA . ASP A 1 94 ? 8.053 -23.744 -5.417 1.00 76.75 94 ASP A CA 1
ATOM 745 C C . ASP A 1 94 ? 9.535 -23.506 -5.767 1.00 76.75 94 ASP A C 1
ATOM 747 O O . ASP A 1 94 ? 9.990 -23.728 -6.890 1.00 76.75 94 ASP A O 1
ATOM 751 N N . GLY A 1 95 ? 10.297 -22.968 -4.809 1.00 66.19 95 GLY A N 1
ATOM 752 C CA . GLY A 1 95 ? 11.714 -22.635 -4.987 1.00 66.19 95 GLY A CA 1
ATOM 753 C C . GLY A 1 95 ? 11.985 -21.397 -5.853 1.00 66.19 95 GLY A C 1
ATOM 754 O O . GLY A 1 95 ? 13.143 -21.048 -6.074 1.00 66.19 95 GLY A O 1
ATOM 755 N N . ARG A 1 96 ? 10.950 -20.695 -6.325 1.00 59.00 96 ARG A N 1
ATOM 756 C CA . ARG A 1 96 ? 11.081 -19.444 -7.082 1.00 59.00 96 ARG A CA 1
ATOM 757 C C . ARG A 1 96 ? 10.914 -18.246 -6.160 1.00 59.00 96 ARG A C 1
ATOM 759 O O . ARG A 1 96 ? 9.948 -18.165 -5.405 1.00 59.00 96 ARG A O 1
ATOM 766 N N . SER A 1 97 ? 11.848 -17.305 -6.242 1.00 67.00 97 SER A N 1
ATOM 767 C CA . SER A 1 97 ? 11.781 -16.050 -5.489 1.00 67.00 97 SER A CA 1
ATOM 768 C C . SER A 1 97 ? 10.641 -15.168 -5.999 1.00 67.00 97 SER A C 1
ATOM 770 O O . SER A 1 97 ? 10.499 -14.953 -7.204 1.00 67.00 97 SER A O 1
ATOM 772 N N . ILE A 1 98 ? 9.838 -14.647 -5.077 1.00 74.38 98 ILE A N 1
ATOM 773 C CA . ILE A 1 98 ? 8.754 -13.710 -5.353 1.00 74.38 98 ILE A CA 1
ATOM 774 C C . ILE A 1 98 ? 9.294 -12.290 -5.198 1.00 74.38 98 ILE A C 1
ATOM 776 O O . ILE A 1 98 ? 9.796 -11.909 -4.144 1.00 74.38 98 ILE A O 1
ATOM 780 N N . GLY A 1 99 ? 9.189 -11.488 -6.259 1.00 64.56 99 GLY A N 1
ATOM 781 C CA . GLY A 1 99 ? 9.660 -10.099 -6.247 1.00 64.56 99 GLY A CA 1
ATOM 782 C C . GLY A 1 99 ? 8.705 -9.122 -5.553 1.00 64.56 99 GLY A C 1
ATOM 783 O O . GLY A 1 99 ? 9.142 -8.089 -5.046 1.00 64.56 99 GLY A O 1
ATOM 784 N N . ARG A 1 100 ? 7.401 -9.429 -5.529 1.00 68.88 100 ARG A N 1
ATOM 785 C CA . ARG A 1 100 ? 6.345 -8.539 -5.024 1.00 68.88 100 ARG A CA 1
ATOM 786 C C . ARG A 1 100 ? 5.072 -9.311 -4.675 1.00 68.88 100 ARG A C 1
ATOM 788 O O . ARG A 1 100 ? 4.732 -10.264 -5.368 1.00 68.88 100 ARG A O 1
ATOM 795 N N . VAL A 1 101 ? 4.343 -8.839 -3.666 1.00 74.56 101 VAL A N 1
ATOM 796 C CA . VAL A 1 101 ? 2.990 -9.280 -3.301 1.00 74.56 101 VAL A CA 1
ATOM 797 C C . VAL A 1 101 ? 2.037 -8.090 -3.415 1.00 74.56 101 VAL A C 1
ATOM 799 O O . VAL A 1 101 ? 2.302 -7.015 -2.871 1.00 74.56 101 VAL A O 1
ATOM 802 N N . ILE A 1 102 ? 0.931 -8.285 -4.133 1.00 69.06 102 ILE A N 1
ATOM 803 C CA . ILE A 1 102 ? -0.125 -7.286 -4.333 1.00 69.06 102 ILE A CA 1
ATOM 804 C C . ILE A 1 102 ? -1.425 -7.856 -3.773 1.00 69.06 102 ILE A C 1
ATOM 806 O O . ILE A 1 102 ? -1.788 -8.984 -4.098 1.00 69.06 102 ILE A O 1
ATOM 810 N N . CYS A 1 103 ? -2.128 -7.077 -2.958 1.00 64.56 103 CYS A N 1
ATOM 811 C CA . CYS A 1 103 ? -3.454 -7.408 -2.447 1.00 64.56 103 CYS A CA 1
ATOM 812 C C . CYS A 1 103 ? -4.374 -6.211 -2.687 1.00 64.56 103 CYS A C 1
ATOM 814 O O . CYS A 1 103 ? -3.998 -5.091 -2.353 1.00 64.56 103 CYS A O 1
ATOM 816 N N . ASN A 1 104 ? -5.552 -6.427 -3.281 1.00 64.38 104 ASN A N 1
ATOM 817 C CA . ASN A 1 104 ? -6.509 -5.358 -3.605 1.00 64.38 104 ASN A CA 1
ATOM 818 C C . ASN A 1 104 ? -5.858 -4.164 -4.329 1.00 64.38 104 ASN A C 1
ATOM 820 O O . ASN A 1 104 ? -6.027 -3.017 -3.926 1.00 64.38 104 ASN A O 1
ATOM 824 N N . ASN A 1 105 ? -5.055 -4.449 -5.358 1.00 50.75 105 ASN A N 1
ATOM 825 C CA . ASN A 1 105 ? -4.265 -3.477 -6.128 1.00 50.75 105 ASN A CA 1
ATOM 826 C C . ASN A 1 105 ? -3.199 -2.695 -5.339 1.00 50.75 105 ASN A C 1
ATOM 828 O O . ASN A 1 105 ? -2.469 -1.905 -5.925 1.00 50.75 105 ASN A O 1
ATOM 832 N N . GLN A 1 106 ? -3.017 -2.966 -4.050 1.00 47.72 106 GLN A N 1
ATOM 833 C CA . GLN A 1 106 ? -1.991 -2.331 -3.235 1.00 47.72 106 GLN A CA 1
ATOM 834 C C . GLN A 1 106 ? -0.781 -3.250 -3.078 1.00 47.72 106 GLN A C 1
ATOM 836 O O . GLN A 1 106 ? -0.908 -4.446 -2.800 1.00 47.72 106 GLN A O 1
ATOM 841 N N . VAL A 1 107 ? 0.418 -2.691 -3.247 1.00 63.16 107 VAL A N 1
ATOM 842 C CA . VAL A 1 107 ? 1.666 -3.406 -2.960 1.00 63.16 107 VAL A CA 1
ATOM 843 C C . VAL A 1 107 ? 1.789 -3.560 -1.446 1.00 63.16 107 VAL A C 1
ATOM 845 O O . VAL A 1 107 ? 2.057 -2.591 -0.741 1.00 63.16 107 VAL A O 1
ATOM 848 N N . VAL A 1 108 ? 1.592 -4.780 -0.948 1.00 71.25 108 VAL A N 1
ATOM 849 C CA . VAL A 1 108 ? 1.673 -5.082 0.492 1.00 71.25 108 VAL A CA 1
ATOM 850 C C . VAL A 1 108 ? 3.076 -5.505 0.912 1.00 71.25 108 VAL A C 1
ATOM 852 O O . VAL A 1 108 ? 3.468 -5.303 2.057 1.00 71.25 108 VAL A O 1
ATOM 855 N N . TRP A 1 109 ? 3.853 -6.051 -0.025 1.00 70.12 109 TRP A N 1
ATOM 856 C CA . TRP A 1 109 ? 5.252 -6.393 0.183 1.00 70.12 109 TRP A CA 1
ATOM 857 C C . TRP A 1 109 ? 6.006 -6.359 -1.144 1.00 70.12 109 TRP A C 1
ATOM 859 O O . TRP A 1 109 ? 5.488 -6.755 -2.189 1.00 70.12 109 TRP A O 1
ATOM 869 N N . GLN A 1 110 ? 7.250 -5.913 -1.106 1.00 68.62 110 GLN A N 1
ATOM 870 C CA . GLN A 1 110 ? 8.163 -5.958 -2.235 1.00 68.62 110 GLN A CA 1
ATOM 871 C C . GLN A 1 110 ? 9.528 -6.317 -1.685 1.00 68.62 110 GLN A C 1
ATOM 873 O O . GLN A 1 110 ? 9.929 -5.784 -0.649 1.00 68.62 110 GLN A O 1
ATOM 878 N N . ASN A 1 111 ? 10.239 -7.201 -2.380 1.00 65.06 111 ASN A N 1
ATOM 879 C CA . ASN A 1 111 ? 11.624 -7.451 -2.042 1.00 65.06 111 ASN A CA 1
ATOM 880 C C . ASN A 1 111 ? 12.371 -6.120 -2.190 1.00 65.06 111 ASN A C 1
ATOM 882 O O . ASN A 1 111 ? 12.517 -5.608 -3.305 1.00 65.06 111 ASN A O 1
ATOM 886 N N . GLN A 1 112 ? 12.803 -5.542 -1.067 1.00 56.44 112 GLN A N 1
ATOM 887 C CA . GLN A 1 112 ? 13.699 -4.394 -1.048 1.00 56.44 112 GLN A CA 1
ATOM 888 C C . GLN A 1 112 ? 15.078 -4.891 -1.470 1.00 56.44 112 GLN A C 1
ATOM 890 O O . GLN A 1 112 ? 16.005 -5.003 -0.670 1.00 56.44 112 GLN A O 1
ATOM 895 N N . GLY A 1 113 ? 15.202 -5.233 -2.750 1.00 47.56 113 GLY A N 1
ATOM 896 C CA . GLY A 1 113 ? 16.477 -5.484 -3.376 1.00 47.56 113 GLY A CA 1
ATOM 897 C C . GLY A 1 113 ? 17.283 -4.199 -3.292 1.00 47.56 113 GLY A C 1
ATOM 898 O O . GLY A 1 113 ? 17.184 -3.337 -4.163 1.00 47.56 113 GLY A O 1
ATOM 899 N N . ARG A 1 114 ? 18.083 -4.066 -2.233 1.00 41.62 114 ARG A N 1
ATOM 900 C CA . ARG A 1 114 ? 19.254 -3.201 -2.232 1.00 41.62 114 ARG A CA 1
ATOM 901 C C . ARG A 1 114 ? 20.069 -3.660 -3.435 1.00 41.62 114 ARG A C 1
ATOM 903 O O . ARG A 1 114 ? 20.571 -4.781 -3.436 1.00 41.62 114 ARG A O 1
ATOM 910 N N . SER A 1 115 ? 20.111 -2.860 -4.498 1.00 41.88 115 SER A N 1
ATOM 911 C CA . SER A 1 115 ? 20.886 -3.249 -5.668 1.00 41.88 115 SER A CA 1
ATOM 912 C C . SER A 1 115 ? 22.359 -3.284 -5.292 1.00 41.88 115 SER A C 1
ATOM 914 O O . SER A 1 115 ? 22.976 -2.256 -5.023 1.00 41.88 115 SER A O 1
ATOM 916 N N . THR A 1 116 ? 22.911 -4.489 -5.268 1.00 38.75 116 THR A N 1
ATOM 917 C CA . THR A 1 116 ? 24.344 -4.753 -5.332 1.00 38.75 116 THR A CA 1
ATOM 918 C C . THR A 1 116 ? 24.628 -5.486 -6.636 1.00 38.75 116 THR A C 1
ATOM 920 O O . THR A 1 116 ? 25.142 -6.602 -6.631 1.00 38.75 116 THR A O 1
ATOM 923 N N . SER A 1 117 ? 24.265 -4.897 -7.775 1.00 41.88 117 SER A N 1
ATOM 924 C CA . SER A 1 117 ? 24.774 -5.388 -9.056 1.00 41.88 117 SER A CA 1
ATOM 925 C C . SER A 1 117 ? 26.184 -4.840 -9.266 1.00 41.88 117 SER A C 1
ATOM 927 O O . SER A 1 117 ? 26.377 -3.729 -9.749 1.00 41.88 117 SER A O 1
ATOM 929 N N . ALA A 1 118 ? 27.178 -5.639 -8.864 1.00 47.44 118 ALA A N 1
ATOM 930 C CA . ALA A 1 118 ? 28.594 -5.430 -9.177 1.00 47.44 118 ALA A CA 1
ATOM 931 C C . ALA A 1 118 ? 28.901 -5.637 -10.677 1.00 47.44 118 ALA A C 1
ATOM 933 O O . ALA A 1 118 ? 29.953 -5.233 -11.165 1.00 47.44 118 ALA A O 1
ATOM 934 N N . SER A 1 119 ? 27.978 -6.249 -11.424 1.00 51.84 119 SER A N 1
ATOM 935 C CA . SER A 1 119 ? 28.034 -6.369 -12.878 1.00 51.84 119 SER A CA 1
ATOM 936 C C . SER A 1 119 ? 27.284 -5.197 -13.508 1.00 51.84 119 SER A C 1
ATOM 938 O O . SER A 1 119 ? 26.066 -5.112 -13.365 1.00 51.84 119 SER A O 1
ATOM 940 N N . GLY A 1 120 ? 27.978 -4.304 -14.215 1.00 64.12 120 GLY A N 1
ATOM 941 C CA . GLY A 1 120 ? 27.409 -3.106 -14.851 1.00 64.12 120 GLY A CA 1
ATOM 942 C C . GLY A 1 120 ? 26.453 -3.364 -16.028 1.00 64.12 120 GLY A C 1
ATOM 943 O O . GLY A 1 120 ? 26.535 -2.645 -17.021 1.00 64.12 120 GLY A O 1
ATOM 944 N N . GLY A 1 121 ? 25.598 -4.388 -15.964 1.00 83.69 121 GLY A N 1
ATOM 945 C CA . GLY A 1 121 ? 24.543 -4.709 -16.928 1.00 83.69 121 GLY A CA 1
ATOM 946 C C . GLY A 1 121 ? 23.160 -4.219 -16.481 1.00 83.69 121 GLY A C 1
ATOM 947 O O . GLY A 1 121 ? 22.999 -3.682 -15.387 1.00 83.69 121 GLY A O 1
ATOM 948 N N . TRP A 1 122 ? 22.157 -4.393 -17.344 1.00 86.62 122 TRP A N 1
ATOM 949 C CA . TRP A 1 122 ? 20.765 -4.054 -17.039 1.00 86.62 122 TRP A CA 1
ATOM 950 C C . TRP A 1 122 ? 20.137 -5.080 -16.092 1.00 86.62 122 TRP A C 1
ATOM 952 O O . TRP A 1 122 ? 20.119 -6.272 -16.391 1.00 86.62 122 TRP A O 1
ATOM 962 N N . GLN A 1 123 ? 19.565 -4.610 -14.986 1.00 86.00 123 GLN A N 1
ATOM 963 C CA . GLN A 1 123 ? 18.811 -5.429 -14.043 1.00 86.00 123 GLN A CA 1
ATOM 964 C C . GLN A 1 123 ? 17.316 -5.149 -14.179 1.00 86.00 123 GLN A C 1
ATOM 966 O O . GLN A 1 123 ? 16.899 -4.002 -14.061 1.00 86.00 123 GLN A O 1
ATOM 971 N N . GLN A 1 124 ? 16.496 -6.184 -14.377 1.00 86.12 124 GLN A N 1
ATOM 972 C CA . GLN A 1 124 ? 15.040 -6.027 -14.390 1.00 86.12 124 GLN A CA 1
ATOM 973 C C . GLN A 1 124 ? 14.534 -5.655 -12.993 1.00 86.12 124 GLN A C 1
ATOM 975 O O . GLN A 1 124 ? 14.814 -6.349 -12.017 1.00 86.12 124 GLN A O 1
ATOM 980 N N . LEU A 1 125 ? 13.788 -4.557 -12.905 1.00 85.12 125 LEU A N 1
ATOM 981 C CA . LEU A 1 125 ? 13.234 -4.018 -11.662 1.00 85.12 125 LEU A CA 1
ATOM 982 C C . LEU A 1 125 ? 11.747 -4.325 -11.530 1.00 85.12 125 LEU A C 1
ATOM 984 O O . LEU A 1 125 ? 11.260 -4.567 -10.428 1.00 85.12 125 LEU A O 1
ATOM 988 N N . TRP A 1 126 ? 11.020 -4.291 -12.648 1.00 86.50 126 TRP A N 1
ATOM 989 C CA . TRP A 1 126 ? 9.568 -4.403 -12.647 1.00 86.50 126 TRP A CA 1
ATOM 990 C C . TRP A 1 126 ? 9.018 -4.850 -13.996 1.00 86.50 126 TRP A C 1
ATOM 992 O O . TRP A 1 126 ? 9.609 -4.544 -15.027 1.00 86.50 126 TRP A O 1
ATOM 1002 N N . GLN A 1 127 ? 7.877 -5.538 -13.975 1.00 86.44 127 GLN A N 1
ATOM 1003 C CA . GLN A 1 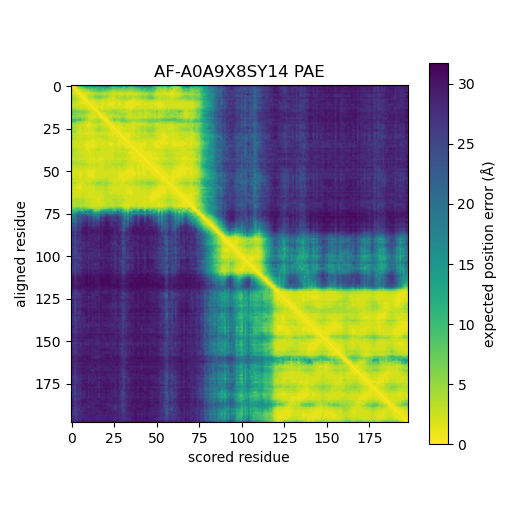127 ? 7.072 -5.846 -15.153 1.00 86.44 127 GLN A CA 1
ATOM 1004 C C . GLN A 1 127 ? 5.586 -5.846 -14.781 1.00 86.44 127 GLN A C 1
ATOM 1006 O O . GLN A 1 127 ? 5.201 -6.450 -13.775 1.00 86.44 127 GLN A O 1
ATOM 1011 N N . GLY A 1 128 ? 4.752 -5.204 -15.594 1.00 83.25 128 GLY A N 1
ATOM 1012 C CA . GLY A 1 128 ? 3.300 -5.238 -15.434 1.00 83.25 128 GLY A CA 1
ATOM 1013 C C . GLY A 1 128 ? 2.582 -4.152 -16.225 1.00 83.25 128 GLY A C 1
ATOM 1014 O O . GLY A 1 128 ? 3.201 -3.384 -16.955 1.00 83.25 128 GLY A O 1
ATOM 1015 N N . THR A 1 129 ? 1.265 -4.082 -16.070 1.00 85.88 129 THR A N 1
ATOM 1016 C CA . THR A 1 129 ? 0.452 -2.987 -16.613 1.00 85.88 129 THR A CA 1
ATOM 1017 C C . THR A 1 129 ? 0.497 -1.798 -15.655 1.00 85.88 129 THR A C 1
ATOM 1019 O O . THR A 1 129 ? 0.443 -1.982 -14.437 1.00 85.88 129 THR A O 1
ATOM 1022 N N . LEU A 1 130 ? 0.644 -0.587 -16.195 1.00 85.00 130 LEU A N 1
ATOM 1023 C CA . LEU A 1 130 ? 0.701 0.636 -15.395 1.00 85.00 130 LEU A CA 1
ATOM 1024 C C . LEU A 1 130 ? -0.668 0.972 -14.792 1.00 85.00 130 LEU A C 1
ATOM 1026 O O . LEU A 1 130 ? -1.709 0.763 -15.413 1.00 85.00 130 LEU A O 1
ATOM 1030 N N . SER A 1 131 ? -0.637 1.534 -13.588 1.00 84.50 131 SER A N 1
ATOM 1031 C CA . SER A 1 131 ? -1.795 2.063 -12.869 1.00 84.50 131 SER A CA 1
ATOM 1032 C C . SER A 1 131 ? -1.484 3.447 -12.310 1.00 84.50 131 SER A C 1
ATOM 1034 O O . SER A 1 131 ? -0.321 3.846 -12.231 1.00 84.50 131 SER A O 1
ATOM 1036 N N . LEU A 1 132 ? -2.524 4.163 -11.879 1.00 82.50 132 LEU A N 1
ATOM 1037 C CA . LEU A 1 132 ? -2.368 5.468 -11.230 1.00 82.50 132 LEU A CA 1
ATOM 1038 C C . LEU A 1 132 ? -1.650 5.375 -9.875 1.00 82.50 132 LEU A C 1
ATOM 1040 O O . LEU A 1 132 ? -1.123 6.375 -9.400 1.00 82.50 132 LEU A O 1
ATOM 1044 N N . ASP A 1 133 ? -1.598 4.185 -9.275 1.00 80.56 133 ASP A N 1
ATOM 1045 C CA . ASP A 1 133 ? -0.807 3.933 -8.076 1.00 80.56 133 ASP A CA 1
ATOM 1046 C C . ASP A 1 133 ? 0.690 3.856 -8.398 1.00 80.56 133 ASP A C 1
ATOM 1048 O O . ASP A 1 133 ? 1.114 3.096 -9.275 1.00 80.56 133 ASP A O 1
ATOM 1052 N N . ASP A 1 134 ? 1.491 4.606 -7.638 1.00 82.81 134 ASP A N 1
ATOM 1053 C CA . ASP A 1 134 ? 2.945 4.614 -7.772 1.00 82.81 134 ASP A CA 1
ATOM 1054 C C . ASP A 1 134 ? 3.558 3.264 -7.369 1.00 82.81 134 ASP A C 1
ATOM 1056 O O . ASP A 1 134 ? 3.463 2.795 -6.229 1.00 82.81 134 ASP A O 1
ATOM 1060 N N . VAL A 1 135 ? 4.308 2.682 -8.295 1.00 82.94 135 VAL A N 1
ATOM 1061 C CA . VAL A 1 135 ? 5.261 1.607 -8.055 1.00 82.94 135 VAL A CA 1
ATOM 1062 C C . VAL A 1 135 ? 6.594 2.218 -7.638 1.00 82.94 135 VAL A C 1
ATOM 1064 O O . VAL A 1 135 ? 7.154 3.062 -8.336 1.00 82.94 135 VAL A O 1
ATOM 1067 N N . ARG A 1 136 ? 7.137 1.751 -6.513 1.00 85.38 136 ARG A N 1
ATOM 1068 C CA . ARG A 1 136 ? 8.442 2.184 -5.998 1.00 85.38 136 ARG A CA 1
ATOM 1069 C C . ARG A 1 136 ? 9.518 1.188 -6.408 1.00 85.38 136 ARG A C 1
ATOM 1071 O O . ARG A 1 136 ? 9.376 -0.011 -6.172 1.00 85.38 136 ARG A O 1
ATOM 1078 N N . LEU A 1 137 ? 10.586 1.670 -7.029 1.00 84.75 137 LEU A N 1
ATOM 1079 C CA . LEU A 1 137 ? 11.683 0.860 -7.550 1.00 84.75 137 LEU A CA 1
ATOM 1080 C C . LEU A 1 137 ? 13.034 1.349 -7.012 1.00 84.75 137 LEU A C 1
ATOM 1082 O O . LEU A 1 137 ? 13.180 2.538 -6.720 1.00 84.75 137 LEU A O 1
ATOM 1086 N N . PRO A 1 138 ? 14.036 0.459 -6.880 1.00 82.38 138 PRO A N 1
ATOM 1087 C CA . PRO A 1 138 ? 15.364 0.853 -6.421 1.00 82.38 138 PRO A CA 1
ATOM 1088 C C . PRO A 1 138 ? 16.012 1.897 -7.335 1.00 82.38 138 PRO A C 1
ATOM 1090 O O . PRO A 1 138 ? 15.785 1.897 -8.546 1.00 82.38 138 PRO A O 1
ATOM 1093 N N . ALA A 1 139 ? 16.857 2.746 -6.751 1.00 85.25 139 ALA A N 1
ATOM 1094 C CA . ALA A 1 139 ? 17.610 3.751 -7.486 1.00 85.25 139 ALA A CA 1
ATOM 1095 C C . ALA A 1 139 ? 18.755 3.168 -8.331 1.00 85.25 139 ALA A C 1
ATOM 1097 O O . ALA A 1 139 ? 19.550 2.359 -7.852 1.00 85.25 139 ALA A O 1
ATOM 1098 N N . TYR A 1 140 ? 18.864 3.666 -9.560 1.00 89.81 140 TYR A N 1
ATOM 1099 C CA . TYR A 1 140 ? 19.946 3.451 -10.520 1.00 89.81 140 TYR A CA 1
ATOM 1100 C C . TYR A 1 140 ? 20.262 4.752 -11.256 1.00 89.81 140 TYR A C 1
ATOM 1102 O O . TYR A 1 140 ? 19.435 5.662 -11.285 1.00 89.81 140 TYR A O 1
ATOM 1110 N N . ARG A 1 141 ? 21.437 4.832 -11.893 1.00 89.19 141 ARG A N 1
ATOM 1111 C CA . ARG A 1 141 ? 21.818 5.994 -12.715 1.00 89.19 141 ARG A CA 1
ATOM 1112 C C . ARG A 1 141 ? 21.052 6.077 -14.032 1.00 89.19 141 ARG A C 1
ATOM 1114 O O . ARG A 1 141 ? 20.730 7.176 -14.477 1.00 89.19 141 ARG A O 1
ATOM 1121 N N . LEU A 1 142 ? 20.783 4.930 -14.649 1.00 92.88 142 LEU A N 1
ATOM 1122 C CA . LEU A 1 142 ? 20.071 4.800 -15.915 1.00 92.88 142 LEU A CA 1
ATOM 1123 C C . LEU A 1 142 ? 18.897 3.838 -15.763 1.00 92.88 142 LEU A C 1
ATOM 1125 O O . LEU A 1 142 ? 19.013 2.803 -15.100 1.00 92.88 142 LEU A O 1
ATOM 1129 N N . TYR A 1 143 ? 17.807 4.149 -16.457 1.00 93.94 143 TYR A N 1
ATOM 1130 C CA . TYR A 1 143 ? 16.629 3.299 -16.561 1.00 93.94 143 TYR A CA 1
ATOM 1131 C C . TYR A 1 143 ? 16.277 3.040 -18.018 1.00 93.94 143 TYR A C 1
ATOM 1133 O O . TYR A 1 143 ? 16.327 3.951 -18.843 1.00 93.94 143 TYR A O 1
ATOM 1141 N N . LEU A 1 144 ? 15.913 1.796 -18.319 1.00 94.50 144 LEU A N 1
ATOM 1142 C CA . LEU A 1 144 ? 15.375 1.367 -19.606 1.00 94.50 144 LEU A CA 1
ATOM 1143 C C . LEU A 1 144 ? 13.915 0.978 -19.399 1.00 94.50 144 LEU A C 1
ATOM 1145 O O . LEU A 1 144 ? 13.613 0.089 -18.602 1.00 94.50 144 LEU A O 1
ATOM 1149 N N . PHE A 1 145 ? 13.035 1.624 -20.150 1.00 94.62 145 PHE A N 1
ATOM 1150 C CA . PHE A 1 145 ? 11.609 1.335 -20.196 1.00 94.62 145 PHE A CA 1
ATOM 1151 C C . PHE A 1 145 ? 11.323 0.612 -21.501 1.00 94.62 145 PHE A C 1
ATOM 1153 O O . PHE A 1 145 ? 11.752 1.073 -22.558 1.00 94.62 145 PHE A O 1
ATOM 1160 N N . LYS A 1 146 ? 10.634 -0.525 -21.434 1.00 94.25 146 LYS A N 1
ATOM 1161 C CA . LYS A 1 146 ? 10.331 -1.351 -22.602 1.00 94.25 146 LYS A CA 1
ATOM 1162 C C . LYS A 1 146 ? 8.883 -1.818 -22.573 1.00 94.25 146 LYS A C 1
ATOM 116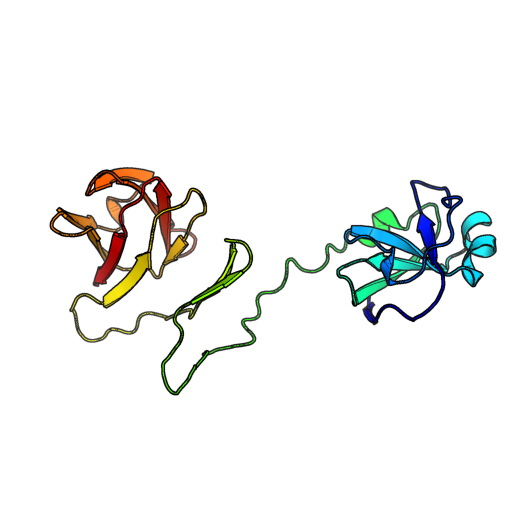4 O O . LYS A 1 146 ? 8.422 -2.295 -21.544 1.00 94.25 146 LYS A O 1
ATOM 1169 N N . SER A 1 147 ? 8.198 -1.749 -23.704 1.00 92.81 147 SER A N 1
ATOM 1170 C CA . SER A 1 147 ? 6.903 -2.394 -23.925 1.00 92.81 147 SER A CA 1
ATOM 1171 C C . SER A 1 147 ? 6.885 -2.933 -25.349 1.00 92.81 147 SER A C 1
ATOM 1173 O O . SER A 1 147 ? 7.051 -2.170 -26.294 1.00 92.81 147 SER A O 1
ATOM 1175 N N . ASP A 1 148 ? 6.761 -4.252 -25.496 1.00 90.50 148 ASP A N 1
ATOM 1176 C CA . ASP A 1 148 ? 6.945 -4.967 -26.765 1.00 90.50 148 ASP A CA 1
ATOM 1177 C C . ASP A 1 148 ? 8.220 -4.539 -27.521 1.00 90.50 148 ASP A C 1
ATOM 1179 O O . ASP A 1 148 ? 9.340 -4.828 -27.074 1.00 90.50 148 ASP A O 1
ATOM 1183 N N . TYR A 1 149 ? 8.051 -3.865 -28.661 1.00 89.75 149 TYR A N 1
ATOM 1184 C CA . TYR A 1 149 ? 9.126 -3.388 -29.530 1.00 89.75 149 TYR A CA 1
ATOM 1185 C C . TYR A 1 149 ? 9.561 -1.950 -29.220 1.00 89.75 149 TYR A C 1
ATOM 1187 O O . TYR A 1 149 ? 10.651 -1.553 -29.633 1.00 89.75 149 TYR A O 1
ATOM 1195 N N . ASP A 1 150 ? 8.765 -1.199 -28.457 1.00 93.94 150 ASP A N 1
ATOM 1196 C CA . ASP A 1 150 ? 9.098 0.164 -28.062 1.00 93.94 150 ASP A CA 1
ATOM 1197 C C . ASP A 1 150 ? 9.984 0.159 -26.822 1.00 93.94 150 ASP A C 1
ATOM 1199 O O . ASP A 1 150 ? 9.758 -0.570 -25.847 1.00 93.94 150 ASP A O 1
ATOM 1203 N N . SER A 1 151 ? 11.007 1.008 -26.835 1.00 94.38 151 SER A N 1
ATOM 1204 C CA . SER A 1 151 ? 11.823 1.234 -25.653 1.00 94.38 151 SER A CA 1
ATOM 1205 C C . SER A 1 151 ? 12.514 2.582 -25.670 1.00 94.38 151 SER A C 1
ATOM 1207 O O . SER A 1 151 ? 12.794 3.143 -26.728 1.00 94.38 151 SER A O 1
ATOM 1209 N N . PHE A 1 152 ? 12.831 3.080 -24.482 1.00 94.06 152 PHE A N 1
ATOM 1210 C CA . PHE A 1 152 ? 13.652 4.268 -24.332 1.00 94.06 152 PHE A CA 1
ATOM 1211 C C . PHE A 1 152 ? 14.473 4.216 -23.043 1.00 94.06 152 PHE A C 1
ATOM 1213 O O . PHE A 1 152 ? 14.126 3.531 -22.078 1.00 94.06 152 PHE A O 1
ATOM 1220 N N . ILE A 1 153 ? 15.579 4.959 -23.039 1.00 94.50 153 ILE A N 1
ATOM 1221 C CA . ILE A 1 153 ? 16.492 5.077 -21.901 1.00 94.50 153 ILE A CA 1
ATOM 1222 C C . ILE A 1 153 ? 16.424 6.504 -21.352 1.00 94.50 153 ILE A C 1
ATOM 1224 O O . ILE A 1 153 ? 16.366 7.470 -22.119 1.00 94.50 153 ILE A O 1
ATOM 1228 N N . ARG A 1 154 ? 16.440 6.640 -20.024 1.00 94.00 154 ARG A N 1
ATOM 1229 C CA . ARG A 1 154 ? 16.549 7.928 -19.321 1.00 94.00 154 ARG A CA 1
ATOM 1230 C C . ARG A 1 154 ? 17.549 7.834 -18.181 1.00 94.00 154 ARG A C 1
ATOM 1232 O O . ARG A 1 154 ? 17.667 6.787 -17.540 1.00 94.00 154 ARG A O 1
ATOM 1239 N N . SER A 1 155 ? 18.254 8.931 -17.921 1.00 92.38 155 SER A N 1
ATOM 1240 C CA . SER A 1 155 ? 19.027 9.059 -16.690 1.00 92.38 155 SER A CA 1
ATOM 1241 C C . SER A 1 155 ? 18.107 9.398 -15.517 1.00 92.38 155 SER A C 1
ATOM 1243 O O . SER A 1 155 ? 17.037 9.973 -15.705 1.00 92.38 155 SER A O 1
ATOM 1245 N N . ALA A 1 156 ? 18.519 9.058 -14.296 1.00 89.81 156 ALA A N 1
ATOM 1246 C CA . ALA A 1 156 ? 17.779 9.429 -13.090 1.00 89.81 156 ALA A CA 1
ATOM 1247 C C . ALA A 1 156 ? 17.541 10.944 -12.987 1.00 89.81 156 ALA A C 1
ATOM 1249 O O . ALA A 1 156 ? 16.480 11.372 -12.543 1.00 89.81 156 ALA A O 1
ATOM 1250 N N . THR A 1 157 ? 18.506 11.748 -13.438 1.00 87.88 157 THR A N 1
ATOM 1251 C CA . THR A 1 157 ? 18.434 13.213 -13.400 1.00 87.88 157 THR A CA 1
ATOM 1252 C C . THR A 1 157 ? 17.431 13.796 -14.392 1.00 87.88 157 THR A C 1
ATOM 1254 O O . THR A 1 157 ? 16.921 14.884 -14.148 1.00 87.88 157 THR A O 1
ATOM 1257 N N . ASP A 1 158 ? 17.098 13.069 -15.463 1.00 88.69 158 ASP A N 1
ATOM 1258 C CA . ASP A 1 158 ? 16.110 13.505 -16.463 1.00 88.69 158 ASP A CA 1
ATOM 1259 C C . ASP A 1 158 ? 14.668 13.135 -16.073 1.00 88.69 158 ASP A C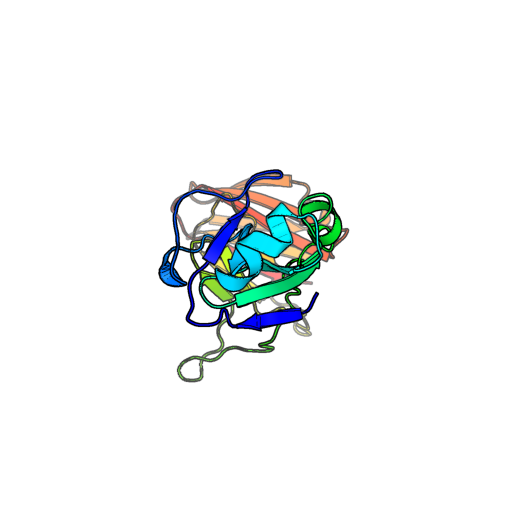 1
ATOM 1261 O O . ASP A 1 158 ? 13.710 13.534 -16.736 1.00 88.69 158 ASP A O 1
ATOM 1265 N N . LEU A 1 159 ? 14.491 12.334 -15.017 1.00 88.00 159 LEU A N 1
ATOM 1266 C CA . LEU A 1 159 ? 13.193 11.838 -14.563 1.00 88.00 159 LEU A CA 1
ATOM 1267 C C . LEU A 1 159 ? 12.636 12.731 -13.451 1.00 88.00 159 LEU A C 1
ATOM 1269 O O . LEU A 1 159 ? 12.643 12.365 -12.277 1.00 88.00 159 LEU A O 1
ATOM 1273 N N . ILE A 1 160 ? 12.120 13.905 -13.812 1.00 77.31 160 ILE A N 1
ATOM 1274 C CA . ILE A 1 160 ? 11.512 14.859 -12.870 1.00 77.31 160 ILE A CA 1
ATOM 1275 C C . ILE A 1 160 ? 10.021 14.992 -13.195 1.00 77.31 160 ILE A C 1
ATOM 1277 O O . ILE A 1 160 ? 9.560 16.014 -13.691 1.00 77.31 160 ILE A O 1
ATOM 1281 N N . GLY A 1 161 ? 9.258 13.924 -12.943 1.00 68.38 161 GLY A N 1
ATOM 1282 C CA . GLY A 1 161 ? 7.833 13.882 -13.294 1.00 68.38 161 GLY A CA 1
ATOM 1283 C C . GLY A 1 161 ? 7.605 13.827 -14.804 1.00 68.38 161 GLY A C 1
ATOM 1284 O O . GLY A 1 161 ? 6.680 14.452 -15.312 1.00 68.38 161 GLY A O 1
ATOM 1285 N N . SER A 1 162 ? 8.481 13.118 -15.514 1.00 73.88 162 SER A N 1
ATOM 1286 C CA . SER A 1 162 ? 8.471 13.034 -16.971 1.00 73.88 162 SER A CA 1
ATOM 1287 C C . SER A 1 162 ? 7.317 12.152 -17.442 1.00 73.88 162 SER A C 1
ATOM 1289 O O . SER A 1 162 ? 7.081 11.079 -16.878 1.00 73.88 162 SER A O 1
ATOM 1291 N N . TYR A 1 163 ? 6.625 12.617 -18.481 1.00 80.88 163 TYR A N 1
ATOM 1292 C CA . TYR A 1 163 ? 5.542 11.904 -19.151 1.00 80.88 163 TYR A CA 1
ATOM 1293 C C . TYR A 1 163 ? 6.056 11.391 -20.487 1.00 80.88 163 TYR A C 1
ATOM 1295 O O . TYR A 1 163 ? 6.555 12.174 -21.292 1.00 80.88 163 TYR A O 1
ATOM 1303 N N . GLU A 1 164 ? 5.924 10.094 -20.730 1.00 83.25 164 GLU A N 1
ATOM 1304 C CA . GLU A 1 164 ? 6.336 9.477 -21.989 1.00 83.25 164 GLU A CA 1
ATOM 1305 C C . GLU A 1 164 ? 5.255 8.516 -22.471 1.00 83.25 164 GLU A C 1
ATOM 1307 O O . GLU A 1 164 ? 4.646 7.792 -21.679 1.00 83.25 164 GLU A O 1
ATOM 1312 N N . SER A 1 165 ? 5.024 8.500 -23.783 1.00 87.50 165 SER A N 1
ATOM 1313 C CA . SER A 1 165 ? 4.180 7.486 -24.409 1.00 87.50 165 SER A CA 1
ATOM 1314 C C . SER A 1 165 ? 5.044 6.301 -24.827 1.00 87.50 165 SER A C 1
ATOM 1316 O O . SER A 1 165 ? 6.070 6.486 -25.481 1.00 87.50 165 SER A O 1
ATOM 1318 N N . ILE A 1 166 ? 4.648 5.084 -24.457 1.00 91.31 166 ILE A N 1
ATOM 1319 C CA . ILE A 1 166 ? 5.343 3.854 -24.857 1.00 91.31 166 ILE A CA 1
ATOM 1320 C C . ILE A 1 166 ? 4.332 2.764 -25.187 1.00 91.31 166 ILE A C 1
ATOM 1322 O O . ILE A 1 166 ? 3.569 2.346 -24.315 1.00 91.31 166 ILE A O 1
ATOM 1326 N N . ASN A 1 167 ? 4.312 2.307 -26.444 1.00 90.88 167 ASN A N 1
ATOM 1327 C CA . ASN A 1 167 ? 3.376 1.296 -26.935 1.00 90.88 167 ASN A CA 1
ATOM 1328 C C . ASN A 1 167 ? 1.916 1.589 -26.527 1.00 90.88 167 ASN A C 1
ATOM 1330 O O . ASN A 1 167 ? 1.223 0.743 -25.966 1.00 90.88 167 ASN A O 1
ATOM 1334 N N . GLY A 1 168 ? 1.467 2.838 -26.693 1.00 85.44 168 GLY A N 1
ATOM 1335 C CA . GLY A 1 168 ? 0.113 3.271 -26.323 1.00 85.44 168 GLY A CA 1
ATOM 1336 C C . GLY A 1 168 ? -0.158 3.422 -24.817 1.00 85.44 168 GLY A C 1
ATOM 1337 O O . GLY A 1 168 ? -1.277 3.769 -24.442 1.00 85.44 168 GLY A O 1
ATOM 1338 N N . ASN A 1 169 ? 0.832 3.203 -23.949 1.00 87.50 169 ASN A N 1
ATOM 1339 C CA . ASN A 1 169 ? 0.743 3.533 -22.527 1.00 87.50 169 ASN A CA 1
ATOM 1340 C C . ASN A 1 169 ? 1.211 4.966 -22.275 1.00 87.50 169 ASN A C 1
ATOM 1342 O O . ASN A 1 169 ? 2.192 5.402 -22.870 1.00 87.50 169 ASN A O 1
ATOM 1346 N N . THR A 1 170 ? 0.585 5.654 -21.322 1.00 91.44 170 THR A N 1
ATOM 1347 C CA . THR A 1 170 ? 1.146 6.868 -20.719 1.00 91.44 170 THR A CA 1
ATOM 1348 C C . THR A 1 170 ? 1.911 6.480 -19.464 1.00 91.44 170 THR A C 1
ATOM 1350 O O . THR A 1 170 ? 1.321 5.974 -18.510 1.00 91.44 170 THR A O 1
ATOM 1353 N N . LEU A 1 171 ? 3.218 6.713 -19.468 1.00 90.88 171 LEU A N 1
ATOM 1354 C CA . LEU A 1 171 ? 4.129 6.441 -18.365 1.00 90.88 171 LEU A CA 1
ATOM 1355 C C . LEU A 1 171 ? 4.506 7.746 -17.667 1.00 90.88 171 LEU A C 1
ATOM 1357 O O . LEU A 1 171 ? 4.908 8.711 -18.312 1.00 90.88 171 LEU A O 1
ATOM 1361 N N . ILE A 1 172 ? 4.416 7.737 -16.342 1.00 92.31 172 ILE A N 1
ATOM 1362 C CA . ILE A 1 172 ? 4.854 8.806 -15.454 1.00 92.31 172 ILE A CA 1
ATOM 1363 C C . ILE A 1 172 ? 6.026 8.262 -14.649 1.00 92.31 172 ILE A C 1
ATOM 1365 O O . ILE A 1 172 ? 5.883 7.289 -13.908 1.00 92.31 172 ILE A O 1
ATOM 1369 N N . ALA A 1 173 ? 7.194 8.879 -14.802 1.00 92.44 173 ALA A N 1
ATOM 1370 C CA . ALA A 1 173 ? 8.403 8.453 -14.113 1.00 92.44 173 ALA A CA 1
ATOM 1371 C C . ALA A 1 173 ? 9.073 9.622 -13.387 1.00 92.44 173 ALA A C 1
ATOM 1373 O O . ALA A 1 173 ? 9.388 10.661 -13.975 1.00 92.44 173 ALA A O 1
ATOM 1374 N N . ARG A 1 174 ? 9.315 9.442 -12.086 1.00 92.25 174 ARG A N 1
ATOM 1375 C CA . ARG A 1 174 ? 9.973 10.432 -11.230 1.00 92.25 174 ARG A CA 1
ATOM 1376 C C . ARG A 1 174 ? 11.051 9.783 -10.385 1.00 92.25 174 ARG A C 1
ATOM 1378 O O . ARG A 1 174 ? 10.784 8.850 -9.635 1.00 92.25 174 ARG A O 1
ATOM 1385 N N . TYR A 1 175 ? 12.248 10.341 -10.433 1.00 89.56 175 TYR A N 1
ATOM 1386 C CA . TYR A 1 175 ? 13.285 10.047 -9.468 1.00 89.56 175 TYR A CA 1
ATOM 1387 C C . TYR A 1 175 ? 13.065 10.868 -8.194 1.00 89.56 175 TYR A C 1
ATOM 1389 O O . TYR A 1 175 ? 13.067 12.101 -8.194 1.00 89.56 175 TYR A O 1
ATOM 1397 N N . ASP A 1 176 ? 12.835 10.166 -7.093 1.00 85.50 176 ASP A N 1
ATOM 1398 C CA . ASP A 1 176 ? 12.665 10.740 -5.768 1.00 85.50 176 ASP A CA 1
ATOM 1399 C C . ASP A 1 176 ? 14.018 10.759 -5.054 1.00 85.50 176 ASP A C 1
ATOM 1401 O O . ASP A 1 176 ? 14.464 9.765 -4.475 1.00 85.50 176 ASP A O 1
ATOM 1405 N N . HIS A 1 177 ? 14.671 11.920 -5.113 1.00 80.00 177 HIS A N 1
ATOM 1406 C CA . HIS A 1 177 ? 15.978 12.151 -4.505 1.00 80.00 177 HIS A CA 1
ATOM 1407 C C . HIS A 1 177 ? 15.954 11.987 -2.980 1.00 80.00 177 HIS A C 1
ATOM 1409 O O . HIS A 1 177 ? 16.943 11.540 -2.406 1.00 80.00 177 HIS A O 1
ATOM 1415 N N . SER A 1 178 ? 14.840 12.319 -2.318 1.00 80.81 178 SER A N 1
ATOM 1416 C CA . SER A 1 178 ? 14.735 12.274 -0.856 1.00 80.81 178 SER A CA 1
ATOM 1417 C C . SER A 1 178 ? 14.749 10.845 -0.323 1.00 80.81 178 SER A C 1
ATOM 1419 O O . SER A 1 178 ? 15.335 10.588 0.724 1.00 80.81 178 SER A O 1
ATOM 1421 N N . ASN A 1 179 ? 14.135 9.915 -1.057 1.00 74.44 179 ASN A N 1
ATOM 1422 C CA . ASN A 1 179 ? 14.055 8.506 -0.668 1.00 74.44 179 ASN A CA 1
ATOM 1423 C C . ASN A 1 179 ? 14.966 7.592 -1.503 1.00 74.44 179 ASN A C 1
ATOM 1425 O O . ASN A 1 179 ? 14.937 6.377 -1.320 1.00 74.44 179 ASN A O 1
ATOM 1429 N N . ASN A 1 180 ? 15.771 8.165 -2.405 1.00 81.19 180 ASN A N 1
ATOM 1430 C CA . ASN A 1 180 ? 16.686 7.455 -3.299 1.00 81.19 180 ASN A CA 1
ATOM 1431 C C . ASN A 1 180 ? 16.003 6.279 -4.023 1.00 81.19 180 ASN A C 1
ATOM 1433 O O . ASN A 1 180 ? 16.424 5.123 -3.925 1.00 81.19 180 ASN A O 1
ATOM 1437 N N . GLN A 1 181 ? 14.911 6.587 -4.722 1.00 86.38 181 GLN A N 1
ATOM 1438 C CA . GLN A 1 181 ? 14.062 5.605 -5.394 1.00 86.38 181 GLN A CA 1
ATOM 1439 C C . GLN A 1 181 ? 13.491 6.167 -6.698 1.00 86.38 181 GLN A C 1
ATOM 1441 O O . GLN A 1 181 ? 13.359 7.378 -6.874 1.00 86.38 181 GLN A O 1
ATOM 1446 N N . LEU A 1 182 ? 13.104 5.273 -7.601 1.00 89.19 182 LEU A N 1
ATOM 1447 C CA . LEU A 1 182 ? 12.305 5.602 -8.773 1.00 89.19 182 LEU A CA 1
ATOM 1448 C C . LEU A 1 182 ? 10.828 5.347 -8.463 1.00 89.19 182 LEU A C 1
ATOM 1450 O O . LEU A 1 182 ? 10.469 4.296 -7.937 1.00 89.19 182 LEU A O 1
ATOM 1454 N N . LEU A 1 183 ? 9.975 6.301 -8.810 1.00 90.94 183 LEU A N 1
ATOM 1455 C CA . LEU A 1 183 ? 8.526 6.198 -8.715 1.00 90.94 183 LEU A CA 1
ATOM 1456 C C . LEU A 1 183 ? 7.944 6.129 -10.117 1.00 90.94 183 LEU A C 1
ATOM 1458 O O . LEU A 1 183 ? 8.272 6.969 -10.958 1.00 90.94 183 LEU A O 1
ATOM 1462 N N . ILE A 1 184 ? 7.106 5.122 -10.347 1.00 91.25 184 ILE A N 1
ATOM 1463 C CA . ILE A 1 184 ? 6.490 4.843 -11.638 1.00 91.25 184 ILE A CA 1
ATOM 1464 C C . ILE A 1 184 ? 4.987 4.706 -11.486 1.00 91.25 184 ILE A C 1
ATOM 1466 O O . ILE A 1 184 ? 4.520 3.837 -10.761 1.00 91.25 184 ILE A O 1
ATOM 1470 N N . SER A 1 185 ? 4.241 5.482 -12.250 1.00 91.19 185 SER A N 1
ATOM 1471 C CA . SER A 1 185 ? 2.795 5.345 -12.404 1.00 91.19 185 SER A CA 1
ATOM 1472 C C . SER A 1 185 ? 2.416 5.562 -13.862 1.00 91.19 185 SER A C 1
ATOM 1474 O O . SER A 1 185 ? 3.267 5.795 -14.723 1.00 91.19 185 SER A O 1
ATOM 1476 N N . GLY A 1 186 ? 1.140 5.414 -14.186 1.00 89.69 186 GLY A N 1
ATOM 1477 C CA . GLY A 1 186 ? 0.661 5.646 -15.537 1.00 89.69 186 GLY A CA 1
ATOM 1478 C C . GLY A 1 186 ? -0.674 4.986 -15.816 1.00 89.69 186 GLY A C 1
ATOM 1479 O O . GLY A 1 186 ? -1.374 4.531 -14.917 1.00 89.69 186 GLY A O 1
ATOM 1480 N N . PHE A 1 187 ? -1.033 4.922 -17.086 1.00 86.31 187 PHE A N 1
ATOM 1481 C CA . PHE A 1 187 ? -2.240 4.241 -17.531 1.00 86.31 187 PHE A CA 1
ATOM 1482 C C . PHE A 1 187 ? -2.047 3.695 -18.942 1.00 86.31 187 PHE A C 1
ATOM 1484 O O . PHE A 1 187 ? -1.349 4.279 -19.769 1.00 86.31 187 PHE A O 1
ATOM 1491 N N . GLY A 1 188 ? -2.671 2.556 -19.209 1.00 83.19 188 GLY A N 1
ATOM 1492 C CA . GLY A 1 188 ? -2.576 1.848 -20.478 1.00 83.19 188 GLY A CA 1
ATOM 1493 C C . GLY A 1 188 ? -2.889 0.368 -2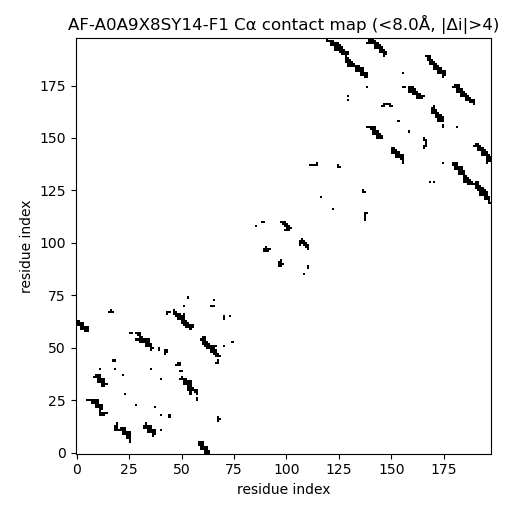0.291 1.00 83.19 188 GLY A C 1
ATOM 1494 O O . GLY A 1 188 ? -3.163 -0.073 -19.175 1.00 83.19 188 GLY A O 1
ATOM 1495 N N . GLN A 1 189 ? -2.903 -0.390 -21.384 1.00 80.81 189 GLN A N 1
ATOM 1496 C CA . GLN A 1 189 ? -3.240 -1.820 -21.353 1.00 80.81 189 GLN A CA 1
ATOM 1497 C C . GLN A 1 189 ? -2.037 -2.724 -21.625 1.00 80.81 189 GLN A C 1
ATOM 1499 O O . GLN A 1 189 ? -2.064 -3.896 -21.248 1.00 80.81 189 GLN A O 1
ATOM 1504 N N . ASN A 1 190 ? -0.968 -2.186 -22.214 1.00 84.56 190 ASN A N 1
ATOM 1505 C CA . ASN A 1 190 ? 0.181 -2.980 -22.617 1.00 84.56 190 ASN A CA 1
ATOM 1506 C C . ASN A 1 190 ? 1.184 -3.092 -21.461 1.00 84.56 190 ASN A C 1
ATOM 1508 O O . ASN A 1 190 ? 1.484 -2.093 -20.801 1.00 84.56 190 ASN A O 1
ATOM 1512 N N . PRO A 1 191 ? 1.728 -4.288 -21.190 1.00 85.88 191 PRO A N 1
ATOM 1513 C CA . PRO A 1 191 ? 2.696 -4.463 -20.123 1.00 85.88 191 PRO A CA 1
ATOM 1514 C C . PRO A 1 191 ? 3.984 -3.691 -20.427 1.00 85.88 191 PRO A C 1
ATOM 1516 O O . PRO A 1 191 ? 4.475 -3.665 -21.557 1.00 85.88 191 PRO A O 1
ATOM 1519 N N . VAL A 1 192 ? 4.553 -3.084 -19.392 1.00 90.81 192 VAL A N 1
ATOM 1520 C CA . VAL A 1 192 ? 5.840 -2.393 -19.426 1.00 90.81 192 VAL A CA 1
ATOM 1521 C C . VAL A 1 192 ? 6.812 -3.150 -18.529 1.00 90.81 192 VAL A C 1
ATOM 1523 O O . VAL A 1 192 ? 6.461 -3.558 -17.423 1.00 90.81 192 VAL A O 1
ATOM 1526 N N . THR A 1 193 ? 8.043 -3.319 -18.996 1.00 90.56 193 THR A N 1
ATOM 1527 C CA . THR A 1 193 ? 9.171 -3.837 -18.226 1.00 90.56 193 THR A CA 1
ATOM 1528 C C . THR A 1 193 ? 10.189 -2.724 -18.016 1.00 90.56 193 THR A C 1
ATOM 1530 O O . THR A 1 193 ? 10.525 -1.990 -18.945 1.00 90.56 193 THR A O 1
ATOM 1533 N N . ILE A 1 194 ? 10.690 -2.600 -16.790 1.00 92.62 194 ILE A N 1
ATOM 1534 C CA . ILE A 1 194 ? 11.610 -1.539 -16.377 1.00 92.62 194 ILE A CA 1
ATOM 1535 C C . ILE A 1 194 ? 12.899 -2.178 -15.892 1.00 92.62 194 ILE A C 1
ATOM 1537 O O . ILE A 1 194 ? 12.869 -3.093 -15.067 1.00 92.62 194 ILE A O 1
ATOM 1541 N N . TYR A 1 195 ? 14.024 -1.672 -16.385 1.00 92.06 195 TYR A N 1
ATOM 1542 C CA . TYR A 1 195 ? 15.362 -2.103 -16.006 1.00 92.06 195 TYR A CA 1
ATOM 1543 C C . TYR A 1 195 ? 16.166 -0.935 -15.432 1.00 92.06 195 TYR A C 1
ATOM 1545 O O . TYR A 1 195 ? 15.947 0.211 -15.814 1.00 92.06 195 TYR A O 1
ATOM 1553 N N . GLY A 1 196 ? 17.120 -1.231 -14.550 1.00 90.69 196 GLY A N 1
ATOM 1554 C CA . GLY A 1 196 ? 18.058 -0.272 -13.967 1.00 90.69 196 GLY A CA 1
ATOM 1555 C C . GLY A 1 196 ? 19.514 -0.650 -14.224 1.00 90.69 196 GLY A C 1
ATOM 1556 O O . GLY A 1 196 ? 19.840 -1.834 -14.336 1.00 90.69 196 GLY A O 1
ATOM 1557 N N . ARG A 1 197 ? 20.387 0.357 -14.328 1.00 89.38 197 ARG A N 1
ATOM 1558 C CA . ARG A 1 197 ? 21.842 0.208 -14.490 1.00 89.38 197 ARG A CA 1
ATOM 1559 C C . ARG A 1 197 ? 22.604 1.368 -13.829 1.00 89.38 197 ARG A C 1
ATOM 1561 O O . ARG A 1 197 ? 22.174 2.517 -13.924 1.00 89.38 197 ARG A O 1
ATOM 1568 N N . ASN A 1 198 ? 23.718 1.066 -13.156 1.00 84.69 198 ASN A N 1
ATOM 1569 C CA . ASN A 1 198 ? 24.633 2.057 -12.557 1.00 84.69 198 ASN A CA 1
ATOM 1570 C C . ASN A 1 198 ? 25.780 2.460 -13.486 1.00 84.69 198 ASN A C 1
ATOM 1572 O O . ASN A 1 198 ? 26.118 1.645 -14.373 1.00 84.69 198 ASN A O 1
#

pLDDT: mean 81.26, std 15.79, range [36.78, 96.69]

Radius of gyration: 24.1 Å; Cα contacts (8 Å, |Δi|>4): 385; chains: 1; bounding box: 57×39×64 Å

Nearest PDB structures (foldseek):
  3oby-assembly2_B  TM=2.692E-01  e=9.559E-01  Archaeoglobus fulgidus
  3oby-assembly1_A  TM=2.487E-01  e=1.728E+00  Archaeoglobus fulgidus
  2qo6-assembly1_A  TM=1.743E-01  e=2.804E+00  Danio rerio
  6ukh-assembly1_X  TM=2.169E-01  e=8.227E+00  Haemophilus parahaemolyticus